Protein AF-A0A358SV96-F1 (afdb_monomer_lite)

pLDDT: mean 91.0, std 9.5, range [33.34, 98.31]

Sequence (267 aa):
MAPDHAGYQLRDGRAVFIRSASAADIPAIAAFYGQLSAESFSTRFLSARPAESVLRQLAGLERVPGTASALAFAADRPGPIIGEARYVPTGPAVAELAIAVGDQEQGRGLGRILLDDLVRRARQAGIDRLGAAVLLANSPMLRLLAPSGWVLTDPTEGSTAFFEISVTGGLPGWPDAAGARRVLVESRSWFDSAAVAALRSAGYTVRQCQGPSRTMGRPCPLVTSGTCRLAAEADLIISLLPDTDADCQAVIEAHRRLGHRLGPMPE

Secondary structure (DSSP, 8-state):
-----EEEE-TTS-EEEEEE--GGGHHHHHHHHHHS-HHHHHHHHSS----HHHHHHHHTGGGSTT-EEEEEEETTSS----EEEEEEEEETTEEEEEEEE-GGGTTTTHHHHHHHHHHHHHHHTT--EEEEEEETT-HHHHHHHGGG--EE-S--BTTEEEEEEESSSS-------TTPPEEEEE-S-SS--HHHHHHHHTT-EEEEE---BTTTTB--HHHHTS--HHHHT-SEEEE---TT-HHHHHHHHHHHHTT--BPPPP-

Foldseek 3Di:
DPWPWDWDAWQVRFIKIKTWDDQVCLVLQLVLLVQAPQVLNCQQPVDGDDPSVCSSVVSRLCPQPPKIKMFMDGPPDDDGTQKIKMWHDPDQLETEITIGGHPVCPPRCPLLVRVLVHLVSSVVSNRFKYKYWGFQVPPSVLLSCQQQFWKFQDFADPRITIIIGTSVGAYRAADPLVPAAEEEEEDLDSGDDPLSVVCVVVSHRYIYGPFHDPVSNHHHCCLVVVDHNNQVRHPAYAYPYDPVDPRSVSNVVSCVVVVNDHDHRDD

Radius of gyration: 19.68 Å; chains: 1; bounding box: 54×36×51 Å

Structure (mmCIF, N/CA/C/O backbone):
data_AF-A0A358SV96-F1
#
_entry.id   AF-A0A358SV96-F1
#
loop_
_atom_site.group_PDB
_atom_site.id
_atom_site.type_symbol
_atom_site.label_atom_id
_atom_site.label_alt_id
_atom_site.label_comp_id
_atom_site.label_asym_id
_atom_site.label_entity_id
_atom_site.label_seq_id
_atom_site.pdbx_PDB_ins_code
_atom_site.Cartn_x
_atom_site.Cartn_y
_atom_site.Cartn_z
_atom_site.occupancy
_atom_site.B_iso_or_equiv
_atom_site.auth_seq_id
_atom_site.auth_comp_id
_atom_site.auth_asym_id
_atom_site.auth_atom_id
_atom_site.pdbx_PDB_model_num
ATOM 1 N N . MET A 1 1 ? -27.992 -14.966 8.081 1.00 34.28 1 MET A N 1
ATOM 2 C CA . MET A 1 1 ? -26.569 -15.073 7.698 1.00 34.28 1 MET A CA 1
ATOM 3 C C . MET A 1 1 ? -25.762 -14.698 8.931 1.00 34.28 1 MET A C 1
ATOM 5 O O . MET A 1 1 ? -25.921 -13.577 9.397 1.00 34.28 1 MET A O 1
ATOM 9 N N . ALA A 1 2 ? -25.046 -15.640 9.552 1.00 33.34 2 ALA A N 1
ATOM 10 C CA . ALA A 1 2 ? -24.214 -15.323 10.716 1.00 33.34 2 ALA A CA 1
ATOM 11 C C . ALA A 1 2 ? -23.121 -14.325 10.294 1.00 33.34 2 ALA A C 1
ATOM 13 O O . ALA A 1 2 ? -22.665 -14.412 9.150 1.00 33.34 2 ALA A O 1
ATOM 14 N N . PRO A 1 3 ? -22.719 -13.361 11.137 1.00 46.69 3 PRO A N 1
ATOM 15 C CA . PRO A 1 3 ? -21.714 -12.400 10.719 1.00 46.69 3 PRO A CA 1
ATOM 16 C C . PRO A 1 3 ? -20.369 -13.121 10.590 1.00 46.69 3 PRO A C 1
ATOM 18 O O . PRO A 1 3 ? -20.051 -13.988 11.405 1.00 46.69 3 PRO A O 1
ATOM 21 N N . ASP A 1 4 ? -19.623 -12.771 9.545 1.00 61.41 4 ASP A N 1
ATOM 22 C CA . ASP A 1 4 ? -18.274 -13.254 9.231 1.00 61.41 4 ASP A CA 1
ATOM 23 C C . ASP A 1 4 ? -17.285 -12.779 10.311 1.00 61.41 4 ASP A C 1
ATOM 25 O O . ASP A 1 4 ? -16.554 -11.807 10.123 1.00 61.41 4 ASP A O 1
ATOM 29 N N . HIS A 1 5 ? -17.363 -13.388 11.497 1.00 69.19 5 HIS A N 1
ATOM 30 C CA . HIS A 1 5 ? -16.460 -13.152 12.614 1.00 69.19 5 HIS A CA 1
ATOM 31 C C . HIS A 1 5 ? -15.324 -14.165 12.538 1.00 69.19 5 HIS A C 1
ATOM 33 O O . HIS A 1 5 ? -15.512 -15.344 12.840 1.00 69.19 5 HIS A O 1
ATOM 39 N N . ALA A 1 6 ? -14.139 -13.701 12.164 1.00 76.94 6 ALA A N 1
ATOM 40 C CA . ALA A 1 6 ? -12.932 -14.508 12.241 1.00 76.94 6 ALA A CA 1
ATOM 41 C C . ALA A 1 6 ? -12.189 -14.179 13.543 1.00 76.94 6 ALA A C 1
ATOM 43 O O . ALA A 1 6 ? -11.925 -13.010 13.840 1.00 76.94 6 ALA A O 1
ATOM 44 N N . GLY A 1 7 ? -11.902 -15.209 14.342 1.00 87.50 7 GLY A N 1
ATOM 45 C CA . GLY A 1 7 ? -11.100 -15.100 15.558 1.00 87.50 7 GLY A CA 1
ATOM 46 C C . GLY A 1 7 ? -9.610 -15.177 15.239 1.00 87.50 7 GLY A C 1
ATOM 47 O O . GLY A 1 7 ? -9.181 -16.028 14.463 1.00 87.50 7 GLY A O 1
ATOM 48 N N . TYR A 1 8 ? -8.822 -14.306 15.860 1.00 93.69 8 TYR A N 1
ATOM 49 C CA . TYR A 1 8 ? -7.374 -14.227 15.700 1.00 93.69 8 TYR A CA 1
ATOM 50 C C . TYR A 1 8 ? -6.694 -14.059 17.058 1.00 93.69 8 TYR A C 1
ATOM 52 O O . TYR A 1 8 ? -7.328 -13.704 18.052 1.00 93.69 8 TYR A O 1
ATOM 60 N N . GLN A 1 9 ? -5.382 -14.276 17.092 1.00 94.19 9 GLN A N 1
ATOM 61 C CA . GLN A 1 9 ? -4.555 -14.014 18.265 1.00 94.19 9 GLN A CA 1
ATOM 62 C C . GLN A 1 9 ? -3.506 -12.953 17.945 1.00 94.19 9 GLN A C 1
ATOM 64 O O . GLN A 1 9 ? -2.827 -13.011 16.919 1.00 94.19 9 GLN A O 1
ATOM 69 N N . LEU A 1 10 ? -3.383 -11.976 18.840 1.00 94.88 10 LEU A N 1
ATOM 70 C CA . LEU A 1 10 ? -2.294 -11.009 18.843 1.00 94.88 10 LEU A CA 1
ATOM 71 C C . LEU A 1 10 ? -0.985 -11.676 19.287 1.00 94.88 10 LEU A C 1
ATOM 73 O O . LEU A 1 10 ? -0.972 -12.766 19.856 1.00 94.88 10 LEU A O 1
ATOM 77 N N . ARG A 1 11 ? 0.141 -10.988 19.075 1.00 93.19 11 ARG A N 1
ATOM 78 C CA . ARG A 1 11 ? 1.477 -11.479 19.465 1.00 93.19 11 ARG A CA 1
ATOM 79 C C . ARG A 1 11 ? 1.641 -11.693 20.970 1.00 93.19 11 ARG A C 1
ATOM 81 O O . ARG A 1 11 ? 2.505 -12.458 21.376 1.00 93.19 11 ARG A O 1
ATOM 88 N N . ASP A 1 12 ? 0.840 -11.007 21.778 1.00 92.50 12 ASP A N 1
ATOM 89 C CA . ASP A 1 12 ? 0.806 -11.141 23.237 1.00 92.50 12 ASP A CA 1
ATOM 90 C C . ASP A 1 12 ? -0.181 -12.224 23.720 1.00 92.50 12 ASP A C 1
ATOM 92 O O . ASP A 1 12 ? -0.413 -12.352 24.919 1.00 92.50 12 ASP A O 1
ATOM 96 N N . GLY A 1 13 ? -0.778 -12.989 22.797 1.00 92.31 13 GLY A N 1
ATOM 97 C CA . GLY A 1 13 ? -1.725 -14.064 23.086 1.00 92.31 13 GLY A CA 1
ATOM 98 C C . GLY A 1 13 ? -3.174 -13.615 23.285 1.00 92.31 13 GLY A C 1
ATOM 99 O O . GLY A 1 13 ? -4.056 -14.471 23.370 1.00 92.31 13 GLY A O 1
ATOM 100 N N . ARG A 1 14 ? -3.469 -12.306 23.325 1.00 92.56 14 ARG A N 1
ATOM 101 C CA . ARG A 1 14 ? -4.858 -11.839 23.450 1.00 92.56 14 ARG A CA 1
ATOM 102 C C . ARG A 1 14 ? -5.654 -12.164 22.193 1.00 92.56 14 ARG A C 1
ATOM 104 O O . ARG A 1 14 ? -5.204 -11.929 21.070 1.00 92.56 14 ARG A O 1
ATOM 111 N N . ALA A 1 15 ? -6.861 -12.678 22.397 1.00 93.44 15 ALA A N 1
ATOM 112 C CA . ALA A 1 15 ? -7.783 -12.974 21.317 1.00 93.44 15 ALA A CA 1
ATOM 113 C C . ALA A 1 15 ? -8.493 -11.700 20.838 1.00 93.44 15 ALA A C 1
ATOM 115 O O . ALA A 1 15 ? -8.965 -10.885 21.636 1.00 93.44 15 ALA A O 1
ATOM 116 N N . VAL A 1 16 ? -8.599 -11.560 19.522 1.00 94.88 16 VAL A N 1
ATOM 117 C CA . VAL A 1 16 ? -9.359 -10.504 18.850 1.00 94.88 16 VAL A CA 1
ATOM 118 C C . VAL A 1 16 ? -10.292 -11.134 17.830 1.00 94.88 16 VAL A C 1
ATOM 120 O O . VAL A 1 16 ? -10.021 -12.222 17.323 1.00 94.88 16 VAL A O 1
ATOM 123 N N . PHE A 1 17 ? -11.382 -10.454 17.505 1.00 94.06 17 PHE A N 1
ATOM 124 C CA . PHE A 1 17 ? -12.217 -10.834 16.373 1.00 94.06 17 PHE A CA 1
ATOM 125 C C . PHE A 1 17 ? -12.301 -9.694 15.371 1.00 94.06 17 PHE A C 1
ATOM 127 O O . PHE A 1 17 ? -12.296 -8.518 15.743 1.00 94.06 17 PHE A O 1
ATOM 134 N N . ILE A 1 18 ? -12.380 -10.058 14.094 1.00 94.75 18 ILE A N 1
ATOM 135 C CA . ILE A 1 18 ? -12.591 -9.119 12.995 1.00 94.75 18 ILE A CA 1
ATOM 136 C C . ILE A 1 18 ? -13.908 -9.454 12.317 1.00 94.75 18 ILE A C 1
ATOM 138 O O . ILE A 1 18 ? -14.206 -10.625 12.077 1.00 94.75 18 ILE A O 1
ATOM 142 N N . ARG A 1 19 ? -14.675 -8.415 11.991 1.00 94.38 19 ARG A N 1
ATOM 143 C CA . ARG A 1 19 ? -15.871 -8.512 11.150 1.00 94.38 19 ARG A CA 1
ATOM 144 C C . ARG A 1 19 ? -15.940 -7.366 10.155 1.00 94.38 19 ARG A C 1
ATOM 146 O O . ARG A 1 19 ? -15.313 -6.327 10.346 1.00 94.38 19 ARG A O 1
ATOM 153 N N . SER A 1 20 ? -16.769 -7.531 9.132 1.00 94.25 20 SER A N 1
ATOM 154 C CA . SER A 1 20 ? -17.098 -6.439 8.213 1.00 94.25 20 SER A CA 1
ATOM 155 C C . SER A 1 20 ? -17.807 -5.295 8.954 1.00 94.25 20 SER A C 1
ATOM 157 O O . SER A 1 20 ? -18.644 -5.539 9.833 1.00 94.25 20 SER A O 1
ATOM 159 N N . ALA A 1 21 ? -17.485 -4.058 8.585 1.00 93.56 21 ALA A N 1
ATOM 160 C CA . ALA A 1 21 ? -18.227 -2.875 9.001 1.00 93.56 21 ALA A CA 1
ATOM 161 C C . ALA A 1 21 ? -19.584 -2.802 8.287 1.00 93.56 21 ALA A C 1
ATOM 163 O O . ALA A 1 21 ? -19.757 -3.299 7.173 1.00 93.56 21 ALA A O 1
ATOM 164 N N . SER A 1 22 ? -20.535 -2.133 8.923 1.00 91.06 22 SER A N 1
ATOM 165 C CA . SER A 1 22 ? -21.838 -1.780 8.368 1.00 91.06 22 SER A CA 1
ATOM 166 C C . SER A 1 22 ? -22.110 -0.288 8.566 1.00 91.06 22 SER A C 1
ATOM 168 O O . SER A 1 22 ? -21.460 0.364 9.381 1.00 91.06 22 SER A O 1
ATOM 170 N N . ALA A 1 23 ? -23.126 0.255 7.892 1.00 90.56 23 ALA A N 1
ATOM 171 C CA . ALA A 1 23 ? -23.527 1.653 8.088 1.00 90.56 23 ALA A CA 1
ATOM 172 C C . ALA A 1 23 ? -23.935 1.971 9.546 1.00 90.56 23 ALA A C 1
ATOM 174 O O . ALA A 1 23 ? -23.827 3.114 9.985 1.00 90.56 23 ALA A O 1
ATOM 175 N N . ALA A 1 24 ? -24.369 0.966 10.318 1.00 91.94 24 ALA A N 1
ATOM 176 C CA . ALA A 1 24 ? -24.680 1.128 11.738 1.00 91.94 24 ALA A CA 1
ATOM 177 C C . ALA A 1 24 ? -23.427 1.381 12.600 1.00 91.94 24 ALA A C 1
ATOM 179 O O . ALA A 1 24 ? -23.544 1.902 13.708 1.00 91.94 24 ALA A O 1
ATOM 180 N N . ASP A 1 25 ? -22.234 1.056 12.092 1.00 93.44 25 ASP A N 1
ATOM 181 C CA . ASP A 1 25 ? -20.967 1.227 12.803 1.00 93.44 25 ASP A CA 1
ATOM 182 C C . ASP A 1 25 ? -20.373 2.637 12.655 1.00 93.44 25 ASP A C 1
ATOM 184 O O . ASP A 1 25 ? -19.437 2.967 13.380 1.00 93.44 25 ASP A O 1
ATOM 188 N N . ILE A 1 26 ? -20.915 3.500 11.780 1.00 92.94 26 ILE A N 1
ATOM 189 C CA . ILE A 1 26 ? -20.395 4.863 11.539 1.00 92.94 26 ILE A CA 1
ATOM 190 C C . ILE A 1 26 ? -20.171 5.649 12.843 1.00 92.94 26 ILE A C 1
ATOM 192 O O . ILE A 1 26 ? -19.092 6.228 13.002 1.00 92.94 26 ILE A O 1
ATOM 196 N N . PRO A 1 27 ? -21.116 5.682 13.810 1.00 93.38 27 PRO A N 1
ATOM 197 C CA . PRO A 1 27 ? -20.885 6.382 15.070 1.00 93.38 27 PRO A CA 1
ATOM 198 C C . PRO A 1 27 ? -19.728 5.786 15.883 1.00 93.38 27 PRO A C 1
ATOM 200 O O . PRO A 1 27 ? -18.963 6.536 16.483 1.00 93.38 27 PRO A O 1
ATOM 203 N N . ALA A 1 28 ? -19.578 4.458 15.883 1.00 94.56 28 ALA A N 1
ATOM 204 C CA . ALA A 1 28 ? -18.512 3.772 16.608 1.00 94.56 28 ALA A CA 1
ATOM 205 C C . ALA A 1 28 ? -17.140 3.992 15.950 1.00 94.56 28 ALA A C 1
ATOM 207 O O . ALA A 1 28 ? -16.156 4.214 16.651 1.00 94.56 28 ALA A O 1
ATOM 208 N N . ILE A 1 29 ? -17.077 3.992 14.615 1.00 95.50 29 ILE A N 1
ATOM 209 C CA . ILE A 1 29 ? -15.857 4.281 13.847 1.00 95.50 29 ILE A CA 1
ATOM 210 C C . ILE A 1 29 ? -15.423 5.734 14.071 1.00 95.50 29 ILE A C 1
ATOM 212 O O . ILE A 1 29 ? -14.250 5.990 14.330 1.00 95.50 29 ILE A O 1
ATOM 216 N N . ALA A 1 30 ? -16.362 6.686 14.033 1.00 94.38 30 ALA A N 1
ATOM 217 C CA . ALA A 1 30 ? -16.065 8.089 14.320 1.00 94.38 30 ALA A CA 1
ATOM 218 C C . ALA A 1 30 ? -15.518 8.268 15.747 1.00 94.38 30 ALA A C 1
ATOM 220 O O . ALA A 1 30 ? -14.497 8.927 15.930 1.00 94.38 30 ALA A O 1
ATOM 221 N N . ALA A 1 31 ? -16.136 7.611 16.736 1.00 94.88 31 ALA A N 1
ATOM 22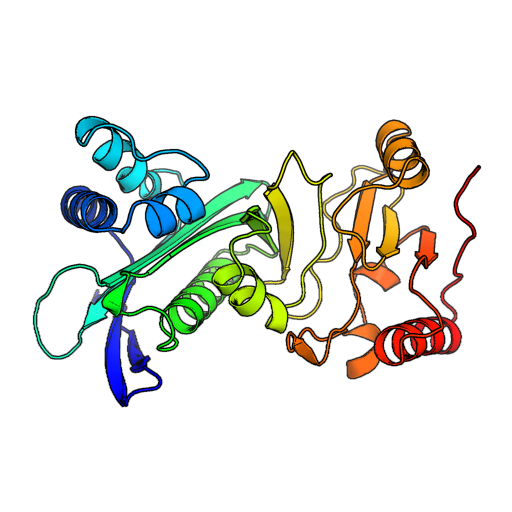2 C CA . ALA A 1 31 ? -15.651 7.624 18.115 1.00 94.88 31 ALA A CA 1
ATOM 223 C C . ALA A 1 31 ? -14.242 7.019 18.243 1.00 94.88 31 ALA A C 1
ATOM 225 O O . ALA A 1 31 ? -13.408 7.562 18.964 1.00 94.88 31 ALA A O 1
ATOM 226 N N . PHE A 1 32 ? -13.951 5.933 17.519 1.00 96.12 32 PHE A N 1
ATOM 227 C CA . PHE A 1 32 ? -12.610 5.347 17.453 1.00 96.12 32 PHE A CA 1
ATOM 228 C C . PHE A 1 32 ? -11.586 6.324 16.859 1.00 96.12 32 PHE A C 1
ATOM 230 O O . PHE A 1 32 ? -10.526 6.529 17.447 1.00 96.12 32 PHE A O 1
ATOM 237 N N . TYR A 1 33 ? -11.911 6.998 15.753 1.00 95.75 33 TYR A N 1
ATOM 238 C CA . TYR A 1 33 ? -11.033 8.019 15.171 1.00 95.75 33 TYR A CA 1
ATOM 239 C C . TYR A 1 33 ? -10.776 9.191 16.128 1.00 95.75 33 TYR A C 1
ATOM 241 O O . TYR A 1 33 ? -9.652 9.693 16.182 1.00 95.75 33 TYR A O 1
ATOM 249 N N . GLY A 1 34 ? -11.779 9.594 16.914 1.00 94.56 34 GLY A N 1
ATOM 250 C CA . GLY A 1 34 ? -11.639 10.635 17.936 1.00 94.56 34 GLY A CA 1
ATOM 251 C C . GLY A 1 34 ? -10.693 10.253 19.082 1.00 94.56 34 GLY A C 1
ATOM 252 O O . GLY A 1 34 ? -10.074 11.132 19.685 1.00 94.56 34 GLY A O 1
ATOM 253 N N . GLN A 1 35 ? -10.532 8.952 19.347 1.00 94.62 35 GLN A N 1
ATOM 254 C CA . GLN A 1 35 ? -9.677 8.410 20.411 1.00 94.62 35 GLN A CA 1
ATOM 255 C C . GLN A 1 35 ? -8.220 8.179 19.999 1.00 94.62 35 GLN A C 1
ATOM 257 O O . GLN A 1 35 ? -7.383 7.983 20.880 1.00 94.62 35 GLN A O 1
ATOM 262 N N . LEU A 1 36 ? -7.902 8.206 18.700 1.00 96.31 36 LEU A N 1
ATOM 263 C CA . LEU A 1 36 ? -6.516 8.094 18.235 1.00 96.31 36 LEU A CA 1
ATOM 264 C C . LEU A 1 36 ? -5.649 9.187 18.881 1.00 96.31 36 LEU A C 1
ATOM 266 O O . LEU A 1 36 ? -6.151 10.241 19.277 1.00 96.31 36 LEU A O 1
ATOM 270 N N . SER A 1 37 ? -4.333 9.004 18.947 1.00 95.81 37 SER A N 1
ATOM 271 C CA . SER A 1 37 ? -3.414 10.126 19.188 1.00 95.81 37 SER A CA 1
ATOM 272 C C . SER A 1 37 ? -3.349 11.073 17.979 1.00 95.81 37 SER A C 1
ATOM 274 O O . SER A 1 37 ? -3.814 10.751 16.880 1.00 95.81 37 SER A O 1
ATOM 276 N N . ALA A 1 38 ? -2.811 12.284 18.163 1.00 94.44 38 ALA A N 1
ATOM 277 C CA . ALA A 1 38 ? -2.634 13.233 17.058 1.00 94.44 38 ALA A CA 1
ATOM 278 C C . ALA A 1 38 ? -1.722 12.659 15.959 1.00 94.44 38 ALA A C 1
ATOM 280 O O . ALA A 1 38 ? -1.988 12.849 14.774 1.00 94.44 38 ALA A O 1
ATOM 281 N N . GLU A 1 39 ? -0.699 11.902 16.357 1.00 94.69 39 GLU A N 1
ATOM 282 C CA . GLU A 1 39 ? 0.225 11.216 15.455 1.00 94.69 39 GLU A CA 1
ATOM 283 C C . GLU A 1 39 ? -0.466 10.079 14.686 1.00 94.69 39 GLU A C 1
ATOM 285 O O . GLU A 1 39 ? -0.419 10.052 13.455 1.00 94.69 39 GLU A O 1
ATOM 290 N N . SER A 1 40 ? -1.182 9.189 15.382 1.00 96.12 40 SER A N 1
ATOM 291 C CA . SER A 1 40 ? -1.943 8.098 14.753 1.00 96.12 40 SER A CA 1
ATOM 292 C C . SER A 1 40 ? -3.026 8.620 13.804 1.00 96.12 40 SER A C 1
ATOM 294 O O . SER A 1 40 ? -3.257 8.050 12.741 1.00 96.12 40 SER A O 1
ATOM 296 N N . PHE A 1 41 ? -3.668 9.741 14.145 1.00 95.94 41 PHE A N 1
ATOM 297 C CA . PHE A 1 41 ? -4.624 10.392 13.252 1.00 95.94 41 PHE A CA 1
ATOM 298 C C . PHE A 1 41 ? -3.927 10.967 12.012 1.00 95.94 41 PHE A C 1
ATOM 300 O O . PHE A 1 41 ? -4.323 10.675 10.885 1.00 95.94 41 PHE A O 1
ATOM 307 N N . SER A 1 42 ? -2.863 11.749 12.209 1.00 94.38 42 SER A N 1
ATOM 308 C CA . SER A 1 42 ? -2.130 12.394 11.115 1.00 94.38 42 SER A CA 1
ATOM 309 C C . SER A 1 42 ? -1.563 11.383 10.124 1.00 94.38 42 SER A C 1
ATOM 311 O O . SER A 1 42 ? -1.710 11.535 8.916 1.00 94.38 42 SER A O 1
ATOM 313 N N . THR A 1 43 ? -1.003 10.285 10.620 1.00 94.81 43 THR A N 1
ATOM 314 C CA . THR A 1 43 ? -0.463 9.218 9.771 1.00 94.81 43 THR A CA 1
ATOM 315 C C . THR A 1 43 ? -1.535 8.429 9.014 1.00 94.81 43 THR A C 1
ATOM 317 O O . THR A 1 43 ? -1.243 7.914 7.937 1.00 94.81 43 THR A O 1
ATOM 320 N N . ARG A 1 44 ? -2.767 8.350 9.538 1.00 94.88 44 ARG A N 1
ATOM 321 C CA . ARG A 1 44 ? -3.914 7.678 8.902 1.00 94.88 44 ARG A CA 1
ATOM 322 C C . ARG A 1 44 ? -4.632 8.536 7.859 1.00 94.88 44 ARG A C 1
ATOM 324 O O . ARG A 1 44 ? -5.196 7.984 6.914 1.00 94.88 44 ARG A O 1
ATOM 331 N N . PHE A 1 45 ? -4.698 9.846 8.079 1.00 93.69 45 PHE A N 1
ATOM 332 C CA . PHE A 1 45 ? -5.507 10.769 7.274 1.00 93.69 45 PHE A CA 1
ATOM 333 C C . PHE A 1 45 ? -4.674 11.792 6.496 1.00 93.69 45 PHE A C 1
ATOM 335 O O . PHE A 1 45 ? -5.241 12.592 5.761 1.00 93.69 45 PHE A O 1
ATOM 342 N N . LEU A 1 46 ? -3.345 11.769 6.654 1.00 92.00 46 LEU A N 1
ATOM 343 C CA . LEU A 1 46 ? -2.401 12.723 6.058 1.00 92.00 46 LEU A CA 1
ATOM 344 C C . LEU A 1 46 ? -2.765 14.186 6.370 1.00 92.00 46 LEU A C 1
ATOM 346 O O . LEU A 1 46 ? -2.471 15.100 5.604 1.00 92.00 46 LEU A O 1
ATOM 350 N N . SER A 1 47 ? -3.430 14.410 7.505 1.00 88.75 47 SER A N 1
ATOM 351 C CA . SER A 1 47 ? -3.970 15.706 7.898 1.00 88.75 47 SER A CA 1
ATOM 352 C C . SER A 1 47 ? -3.941 15.886 9.409 1.00 88.75 47 SER A C 1
ATOM 354 O O . SER A 1 47 ? -4.017 14.929 10.180 1.00 88.75 47 SER A O 1
ATOM 356 N N . ALA A 1 48 ? -3.938 17.141 9.857 1.00 85.75 48 ALA A N 1
ATOM 357 C CA . ALA A 1 48 ? -4.265 17.434 11.246 1.00 85.75 48 ALA A CA 1
ATOM 358 C C . ALA A 1 48 ? -5.673 16.914 11.587 1.00 85.75 48 ALA A C 1
ATOM 360 O O . ALA A 1 48 ? -6.537 16.782 10.710 1.00 85.75 48 ALA A O 1
ATOM 361 N N . ARG A 1 49 ? -5.906 16.626 12.872 1.00 86.62 49 ARG A N 1
ATOM 362 C CA . ARG A 1 49 ? -7.224 16.196 13.340 1.00 86.62 49 ARG A CA 1
ATOM 363 C C . ARG A 1 49 ? -8.252 17.304 13.089 1.00 86.62 49 ARG A C 1
ATOM 365 O O . ARG A 1 49 ? -8.053 18.413 13.589 1.00 86.62 49 ARG A O 1
ATOM 372 N N . PRO A 1 50 ? -9.341 17.022 12.357 1.00 85.81 50 PRO A N 1
ATOM 373 C CA . PRO A 1 50 ? -10.396 17.995 12.148 1.00 85.81 50 PRO A CA 1
ATOM 374 C C . PRO A 1 50 ? -11.299 18.083 13.386 1.00 85.81 50 PRO A C 1
ATOM 376 O O . PRO A 1 50 ? -11.163 17.321 14.343 1.00 85.81 50 PRO A O 1
ATOM 379 N N . ALA A 1 51 ? -12.267 18.998 13.358 1.00 82.69 51 ALA A N 1
ATOM 380 C CA . ALA A 1 51 ? -13.330 19.018 14.356 1.00 82.69 51 ALA A CA 1
ATOM 381 C C . ALA A 1 51 ? -14.135 17.702 14.350 1.00 82.69 51 ALA A C 1
ATOM 383 O O . ALA A 1 51 ? -14.283 17.054 13.311 1.00 82.69 51 ALA A O 1
ATOM 384 N N . GLU A 1 52 ? -14.725 17.353 15.496 1.00 78.88 52 GLU A N 1
ATOM 385 C CA . GLU A 1 52 ? -15.505 16.120 15.699 1.00 78.88 52 GLU A CA 1
ATOM 386 C C . GLU A 1 52 ? -16.617 15.924 14.650 1.00 78.88 52 GLU A C 1
ATOM 388 O O . GLU A 1 52 ? -16.901 14.808 14.215 1.00 78.88 52 GLU A O 1
ATOM 393 N N . SER A 1 53 ? -17.219 17.021 14.175 1.00 77.88 53 SER A N 1
ATOM 394 C CA . SER A 1 53 ? -18.258 17.005 13.138 1.00 77.88 53 SER A CA 1
ATOM 395 C C . SER A 1 53 ? -17.799 16.366 11.820 1.00 77.88 53 SER A C 1
ATOM 397 O O . SER A 1 53 ? -18.615 15.769 11.120 1.00 77.88 53 SER A O 1
ATOM 399 N N . VAL A 1 54 ? -16.503 16.431 11.503 1.00 85.88 54 VAL A N 1
ATOM 400 C CA . VAL A 1 54 ? -15.911 15.893 10.268 1.00 85.88 54 VAL A CA 1
ATOM 401 C C . VAL A 1 54 ? -15.574 14.402 10.403 1.00 85.88 54 VAL A C 1
ATOM 403 O O . VAL A 1 54 ? -15.539 13.680 9.406 1.00 85.88 54 VAL A O 1
ATOM 406 N N . LEU A 1 55 ? -15.407 13.884 11.627 1.00 88.19 55 LEU A N 1
ATOM 407 C CA . LEU A 1 55 ? -15.059 12.474 11.848 1.00 88.19 55 LEU A CA 1
ATOM 408 C C . LEU A 1 55 ? -16.141 11.515 11.354 1.00 88.19 55 LEU A C 1
ATOM 410 O O . LEU A 1 55 ? -15.820 10.462 10.808 1.00 88.19 55 LEU A O 1
ATOM 414 N N . ARG A 1 56 ? -17.422 11.888 11.465 1.00 86.75 56 ARG A N 1
ATOM 415 C CA . ARG A 1 56 ? -18.524 11.076 10.915 1.00 86.75 56 ARG A CA 1
ATOM 416 C C . ARG A 1 56 ? -18.485 10.986 9.393 1.00 86.75 56 ARG A C 1
ATOM 418 O O . ARG A 1 56 ? -18.876 9.962 8.842 1.00 86.75 56 ARG A O 1
ATOM 425 N N . GLN A 1 57 ? -18.020 12.035 8.715 1.00 86.56 57 GLN A N 1
ATOM 426 C CA . GLN A 1 57 ? -17.867 12.014 7.262 1.00 86.56 57 GLN A CA 1
ATOM 427 C C . GLN A 1 57 ? -16.753 11.044 6.857 1.00 86.56 57 GLN A C 1
ATOM 429 O O . GLN A 1 57 ? -16.974 10.205 5.987 1.00 86.56 57 GLN A O 1
ATOM 434 N N . LEU A 1 58 ? -15.605 11.100 7.541 1.00 86.25 58 LEU A N 1
ATOM 435 C CA . LEU A 1 58 ? -14.490 10.165 7.337 1.00 86.25 58 LEU A CA 1
ATOM 436 C C . LEU A 1 58 ? -14.882 8.716 7.656 1.00 86.25 58 LEU A C 1
ATOM 438 O O . LEU A 1 58 ? -14.466 7.784 6.970 1.00 86.25 58 LEU A O 1
ATOM 442 N N . ALA A 1 59 ? -15.697 8.526 8.693 1.00 88.94 59 ALA A N 1
ATOM 443 C CA . ALA A 1 59 ? -16.187 7.222 9.111 1.00 88.94 59 ALA A CA 1
ATOM 444 C C . ALA A 1 59 ? -17.181 6.598 8.130 1.00 88.94 59 ALA A C 1
ATOM 446 O O . ALA A 1 59 ? -17.316 5.388 8.172 1.00 88.94 59 ALA A O 1
ATOM 447 N N . GLY A 1 60 ? -17.851 7.393 7.285 1.00 84.25 60 GLY A N 1
ATOM 448 C CA . GLY A 1 60 ? -18.952 6.958 6.419 1.00 84.25 60 GLY A CA 1
ATOM 449 C C . GLY A 1 60 ? -18.572 6.615 4.975 1.00 84.25 60 GLY A C 1
ATOM 450 O O . GLY A 1 60 ? -19.436 6.718 4.093 1.00 84.25 60 GLY A O 1
ATOM 451 N N . LEU A 1 61 ? -17.299 6.293 4.710 1.00 77.94 61 LEU A N 1
ATOM 452 C CA . LEU A 1 61 ? -16.779 5.975 3.369 1.00 77.94 61 LEU A CA 1
ATOM 453 C C . LEU A 1 61 ? -17.170 4.573 2.867 1.00 77.94 61 LEU A C 1
ATOM 455 O O . LEU A 1 61 ? -17.106 4.318 1.672 1.00 77.94 61 LEU A O 1
ATOM 459 N N . GLU A 1 62 ? -17.639 3.670 3.730 1.00 74.44 62 GLU A N 1
ATOM 460 C CA . GLU A 1 62 ? -18.149 2.332 3.364 1.00 74.44 62 GLU A CA 1
ATOM 461 C C . GLU A 1 62 ? -19.400 2.378 2.483 1.00 74.44 62 GLU A C 1
ATOM 463 O O . GLU A 1 62 ? -19.809 1.363 1.926 1.00 74.44 62 GLU A O 1
ATOM 468 N N . ARG A 1 63 ? -19.991 3.564 2.319 1.00 77.69 63 ARG A N 1
ATOM 469 C CA . ARG A 1 63 ? -21.092 3.814 1.386 1.00 77.69 63 ARG A CA 1
ATOM 470 C C . ARG A 1 63 ? -20.636 3.918 -0.072 1.00 77.69 63 ARG A C 1
ATOM 472 O O . ARG A 1 63 ? -21.486 3.888 -0.958 1.00 77.69 63 ARG A O 1
ATOM 479 N N . VAL A 1 64 ? -19.334 4.050 -0.339 1.00 84.25 64 VAL A N 1
ATOM 480 C CA . VAL A 1 64 ? -18.796 4.047 -1.707 1.00 84.25 64 VAL A CA 1
ATOM 481 C C . VAL A 1 64 ? -18.865 2.617 -2.268 1.00 84.25 64 VAL A C 1
ATOM 483 O O . VAL A 1 64 ? -18.295 1.711 -1.653 1.00 84.25 64 VAL A O 1
ATOM 486 N N . PRO A 1 65 ? -19.532 2.378 -3.416 1.00 88.69 65 PRO A N 1
ATOM 487 C CA . PRO A 1 65 ? -19.673 1.040 -3.987 1.00 88.69 65 PRO A CA 1
ATOM 488 C C . PRO A 1 65 ? -18.334 0.315 -4.164 1.00 88.69 65 PRO A C 1
ATOM 490 O O . PRO A 1 65 ? -17.353 0.898 -4.617 1.00 88.69 65 PRO A O 1
ATOM 493 N N . GLY A 1 66 ? -18.302 -0.968 -3.798 1.00 90.12 66 GLY A N 1
ATOM 494 C CA . GLY A 1 66 ? -17.102 -1.806 -3.868 1.00 90.12 66 GLY A CA 1
ATOM 495 C C . GLY A 1 66 ? -16.110 -1.615 -2.714 1.00 90.12 66 GLY A C 1
ATOM 496 O O . GLY A 1 66 ? -15.133 -2.352 -2.653 1.00 90.12 66 GLY A O 1
ATOM 497 N N . THR A 1 67 ? -16.359 -0.691 -1.781 1.00 93.38 67 THR A N 1
ATOM 498 C CA . THR A 1 67 ? -15.562 -0.538 -0.552 1.00 93.38 67 THR A CA 1
ATOM 499 C C . THR A 1 67 ? -15.762 -1.727 0.380 1.00 93.38 67 THR A C 1
ATOM 501 O O . THR A 1 67 ? -16.888 -2.176 0.594 1.00 93.38 67 THR A O 1
ATOM 504 N N . ALA A 1 68 ? -14.679 -2.192 1.001 1.00 94.06 68 ALA A N 1
ATOM 505 C CA . ALA A 1 68 ? -14.751 -3.098 2.141 1.00 94.06 68 ALA A CA 1
ATOM 506 C C . ALA A 1 68 ? -14.059 -2.461 3.343 1.00 94.06 68 ALA A C 1
ATOM 508 O O . ALA A 1 68 ? -12.962 -1.924 3.215 1.00 94.06 68 ALA A O 1
ATOM 509 N N . SER A 1 69 ? -14.692 -2.548 4.511 1.00 95.38 69 SER A N 1
ATOM 510 C CA . SER A 1 69 ? -14.118 -2.123 5.787 1.00 95.38 69 SER A CA 1
ATOM 511 C C . SER A 1 69 ? -14.237 -3.257 6.802 1.00 95.38 69 SER A C 1
ATOM 513 O O . SER A 1 69 ? -15.249 -3.962 6.851 1.00 95.38 69 SER A O 1
ATOM 515 N N . ALA A 1 70 ? -13.176 -3.452 7.572 1.00 96.00 70 ALA A N 1
ATOM 516 C CA . ALA A 1 70 ? -13.003 -4.466 8.591 1.00 96.00 70 ALA A CA 1
ATOM 517 C C . ALA A 1 70 ? -12.770 -3.783 9.943 1.00 96.00 70 ALA A C 1
ATOM 519 O O . ALA A 1 70 ? -11.942 -2.879 10.067 1.00 96.00 70 ALA A O 1
ATOM 520 N N . LEU A 1 71 ? -13.510 -4.230 10.955 1.00 96.94 71 LEU A N 1
ATOM 521 C CA . LEU A 1 71 ? -13.462 -3.720 12.320 1.00 96.94 71 LEU A CA 1
ATOM 522 C C . LEU A 1 71 ? -12.916 -4.800 13.243 1.00 96.94 71 LEU A C 1
ATOM 524 O O . LEU A 1 71 ? -13.419 -5.926 13.238 1.00 96.94 71 LEU A O 1
ATOM 528 N N . ALA A 1 72 ? -11.919 -4.438 14.043 1.00 96.94 72 ALA A N 1
ATOM 529 C CA . ALA A 1 72 ? -11.319 -5.298 15.047 1.00 96.94 72 ALA A CA 1
ATOM 530 C C . ALA A 1 72 ? -11.805 -4.946 16.455 1.00 96.94 72 ALA A C 1
ATOM 532 O O . ALA A 1 72 ? -11.931 -3.772 16.813 1.00 96.94 72 ALA A O 1
ATOM 533 N N . PHE A 1 73 ? -12.001 -5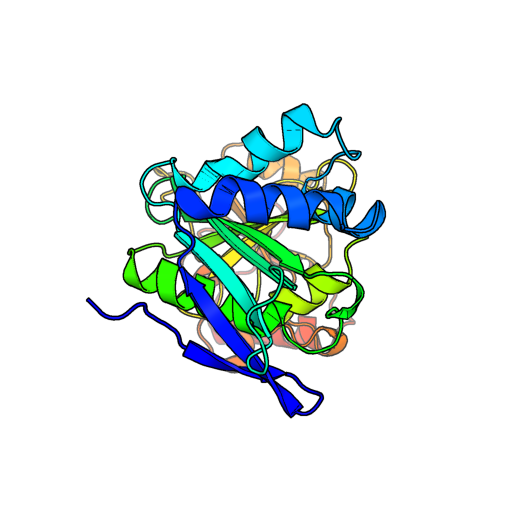.983 17.264 1.00 95.88 73 PHE A N 1
ATOM 534 C CA . PHE A 1 73 ? -12.486 -5.910 18.640 1.00 95.88 73 PHE A CA 1
ATOM 535 C C . PHE A 1 73 ? -11.740 -6.922 19.518 1.00 95.88 73 PHE A C 1
ATOM 537 O O . PHE A 1 73 ? -11.290 -7.962 19.030 1.00 95.88 73 PHE A O 1
ATOM 544 N N . ALA A 1 74 ? -11.643 -6.653 20.819 1.00 93.00 74 ALA A N 1
ATOM 545 C CA . ALA A 1 74 ? -11.181 -7.648 21.786 1.00 93.00 74 ALA A CA 1
ATOM 546 C C . ALA A 1 74 ? -12.233 -8.765 21.949 1.00 93.00 74 ALA A C 1
ATOM 548 O O . ALA A 1 74 ? -13.431 -8.491 21.955 1.00 93.00 74 ALA A O 1
ATOM 549 N N . ALA A 1 75 ? -11.805 -10.027 22.051 1.00 84.06 75 ALA A N 1
ATOM 550 C CA . ALA A 1 75 ? -12.725 -11.172 22.070 1.00 84.06 75 ALA A CA 1
ATOM 551 C C . ALA A 1 75 ? -13.397 -11.436 23.428 1.00 84.06 75 ALA A C 1
ATOM 553 O O . ALA A 1 75 ? -14.396 -12.146 23.492 1.00 84.06 75 ALA A O 1
ATOM 554 N N . ASP A 1 76 ? -12.858 -10.884 24.512 1.00 74.69 76 ASP A N 1
ATOM 555 C CA . ASP A 1 76 ? -13.273 -11.147 25.891 1.00 74.69 76 ASP A CA 1
ATOM 556 C C . ASP A 1 76 ? -14.481 -10.311 26.347 1.00 74.69 76 ASP A C 1
ATOM 558 O O . ASP A 1 76 ? -15.045 -10.566 27.411 1.00 74.69 76 ASP A O 1
ATOM 562 N N . ARG A 1 77 ? -14.886 -9.296 25.573 1.00 64.81 77 ARG A N 1
ATOM 563 C CA . ARG A 1 77 ? -15.963 -8.370 25.954 1.00 64.81 77 ARG A CA 1
ATOM 564 C C . ARG A 1 77 ? -16.515 -7.619 24.742 1.00 64.81 77 ARG A C 1
ATOM 566 O O . ARG A 1 77 ? -15.736 -7.212 23.881 1.00 64.81 77 ARG A O 1
ATOM 573 N N . PRO A 1 78 ? -17.833 -7.347 24.690 1.00 68.50 78 PRO A N 1
ATOM 574 C CA . PRO A 1 78 ? -18.339 -6.306 23.808 1.00 68.50 78 PRO A CA 1
ATOM 575 C C . PRO A 1 78 ? -17.638 -4.997 24.187 1.00 68.50 78 PRO A C 1
ATOM 577 O O . PRO A 1 78 ? -17.690 -4.556 25.335 1.00 68.50 78 PRO A O 1
ATOM 580 N N . GLY A 1 79 ? -16.909 -4.425 23.236 1.00 81.50 79 GLY A N 1
ATOM 581 C CA . GLY A 1 79 ? -15.982 -3.333 23.496 1.00 81.50 79 GLY A CA 1
ATOM 582 C C . GLY A 1 79 ? -15.885 -2.365 22.324 1.00 81.50 79 GLY A C 1
ATOM 583 O O . GLY A 1 79 ? -16.465 -2.614 21.263 1.00 81.50 79 GLY A O 1
ATOM 584 N N . PRO A 1 80 ? -15.176 -1.241 22.516 1.00 92.19 80 PRO A N 1
ATOM 585 C CA . PRO A 1 80 ? -14.931 -0.296 21.439 1.00 92.19 80 PRO A CA 1
ATOM 586 C C . PRO A 1 80 ? -14.129 -0.959 20.313 1.00 92.19 80 PRO A C 1
ATOM 588 O O . PRO A 1 80 ? -13.433 -1.956 20.517 1.00 92.19 80 PRO A O 1
ATOM 591 N N . ILE A 1 81 ? -14.216 -0.371 19.122 1.00 97.00 81 ILE A N 1
ATOM 592 C CA . ILE A 1 81 ? -13.333 -0.720 18.009 1.00 97.00 81 ILE A CA 1
ATOM 593 C C . ILE A 1 81 ? -11.894 -0.447 18.451 1.00 97.00 81 ILE A C 1
ATOM 595 O O . ILE A 1 81 ? -11.592 0.632 18.957 1.00 97.00 81 ILE A O 1
ATOM 599 N N . ILE A 1 82 ? -11.015 -1.425 18.253 1.00 96.88 82 ILE A N 1
ATOM 600 C CA . ILE A 1 82 ? -9.584 -1.311 18.571 1.00 96.88 82 ILE A CA 1
ATOM 601 C C . ILE A 1 82 ? -8.703 -1.186 17.323 1.00 96.88 82 ILE A C 1
ATOM 603 O O . ILE A 1 82 ? -7.516 -0.869 17.409 1.00 96.88 82 ILE A O 1
ATOM 607 N N . GLY A 1 83 ? -9.282 -1.423 16.151 1.00 97.81 83 GLY A N 1
ATOM 608 C CA . GLY A 1 83 ? -8.627 -1.248 14.868 1.00 97.81 83 GLY A CA 1
ATOM 609 C C . GLY A 1 83 ? -9.640 -1.237 13.735 1.00 97.81 83 GLY A C 1
ATOM 610 O O . GLY A 1 83 ? -10.686 -1.881 13.806 1.00 97.81 83 GLY A O 1
ATOM 611 N N . GLU A 1 84 ? -9.313 -0.501 12.689 1.00 97.94 84 GLU A N 1
ATOM 612 C CA . GLU A 1 84 ? -10.117 -0.344 11.489 1.00 97.94 84 GLU A CA 1
ATOM 613 C C . GLU A 1 84 ? -9.199 -0.460 10.281 1.00 97.94 84 GLU A C 1
ATOM 615 O O . GLU A 1 84 ? -8.081 0.059 10.279 1.00 97.94 84 GLU A O 1
ATOM 620 N N . ALA A 1 85 ? -9.661 -1.155 9.255 1.00 97.69 85 ALA A N 1
ATOM 621 C CA . ALA A 1 85 ? -8.972 -1.207 7.985 1.00 97.69 85 ALA A CA 1
ATOM 622 C C . ALA A 1 85 ? -9.996 -1.192 6.863 1.00 97.69 85 ALA A C 1
ATOM 624 O O . ALA A 1 85 ? -11.013 -1.876 6.947 1.00 97.69 85 ALA A O 1
ATOM 625 N N . ARG A 1 86 ? -9.734 -0.443 5.797 1.00 96.88 86 ARG A N 1
ATOM 626 C CA . ARG A 1 86 ? -10.582 -0.454 4.605 1.00 96.88 86 ARG A CA 1
ATOM 627 C C . ARG A 1 86 ? -9.779 -0.362 3.329 1.00 96.88 86 ARG A C 1
ATOM 629 O O . ARG A 1 86 ? -8.648 0.116 3.348 1.00 96.88 86 ARG A O 1
ATOM 636 N N . TYR A 1 87 ? -10.400 -0.767 2.229 1.00 97.50 87 TYR A N 1
ATOM 637 C CA . TYR A 1 87 ? -9.989 -0.318 0.909 1.00 97.50 87 TYR A CA 1
ATOM 638 C C . TYR A 1 87 ? -11.151 0.356 0.180 1.00 97.50 87 TYR A C 1
ATOM 640 O O . TYR A 1 87 ? -12.298 -0.063 0.342 1.00 97.50 87 TYR A O 1
ATOM 648 N N . VAL A 1 88 ? -10.854 1.359 -0.645 1.00 95.94 88 VAL A N 1
ATOM 649 C CA . VAL A 1 88 ? -11.824 2.062 -1.499 1.00 95.94 88 VAL A CA 1
ATOM 650 C C . VAL A 1 88 ? -11.393 1.910 -2.961 1.00 95.94 88 VAL A C 1
ATOM 652 O O . VAL A 1 88 ? -10.252 2.251 -3.270 1.00 95.94 88 VAL A O 1
ATOM 655 N N . PRO A 1 89 ? -12.239 1.392 -3.871 1.00 95.06 89 PRO A N 1
ATOM 656 C CA . PRO A 1 89 ? -11.886 1.277 -5.285 1.00 95.06 89 PRO A CA 1
ATOM 657 C C . PRO A 1 89 ? -11.513 2.628 -5.903 1.00 95.06 89 PRO A C 1
ATOM 659 O O . PRO A 1 89 ? -12.242 3.605 -5.749 1.00 95.06 89 PRO A O 1
ATOM 662 N N . THR A 1 90 ? -10.400 2.665 -6.635 1.00 93.19 90 THR A N 1
ATOM 663 C CA . THR A 1 90 ? -9.909 3.860 -7.349 1.00 93.19 90 THR A CA 1
ATOM 664 C C . THR A 1 90 ? -9.864 3.663 -8.863 1.00 93.19 90 THR A C 1
ATOM 666 O O . THR A 1 90 ? -9.707 4.623 -9.613 1.00 93.19 90 THR A O 1
ATOM 669 N N . GLY A 1 91 ? -10.049 2.428 -9.333 1.00 88.88 91 GLY A N 1
ATOM 670 C CA . GLY A 1 91 ? -10.104 2.090 -10.748 1.00 88.88 91 GLY A CA 1
ATOM 671 C C . GLY A 1 91 ? -10.310 0.591 -10.978 1.00 88.88 91 GLY A C 1
ATOM 672 O O . GLY A 1 91 ? -10.539 -0.163 -10.027 1.00 88.88 91 GLY A O 1
ATOM 673 N N . PRO A 1 92 ? -10.226 0.128 -12.236 1.00 87.38 92 PRO A N 1
ATOM 674 C CA . PRO A 1 92 ? -10.349 -1.288 -12.566 1.00 87.38 92 PRO A CA 1
ATOM 675 C C . PRO A 1 92 ? -9.293 -2.130 -11.838 1.00 87.38 92 PRO A C 1
ATOM 677 O O . PRO A 1 92 ? -8.093 -1.930 -12.021 1.00 87.38 92 PRO A O 1
ATOM 680 N N . ALA A 1 93 ? -9.751 -3.068 -11.006 1.00 90.94 93 ALA A N 1
ATOM 681 C CA . ALA A 1 93 ? -8.915 -3.964 -10.202 1.00 90.94 93 ALA A CA 1
ATOM 682 C C . ALA A 1 93 ? -7.889 -3.265 -9.273 1.00 90.94 93 ALA A C 1
ATOM 684 O O . ALA A 1 93 ? -6.917 -3.897 -8.846 1.00 90.94 93 ALA A O 1
ATOM 685 N N . VAL A 1 94 ? -8.100 -1.986 -8.929 1.00 93.94 94 VAL A N 1
ATOM 686 C CA . VAL A 1 94 ? -7.263 -1.225 -7.982 1.00 93.94 94 VAL A CA 1
ATOM 687 C C . VAL A 1 94 ? -8.126 -0.584 -6.904 1.00 93.94 94 VAL A C 1
ATOM 689 O O . VAL A 1 94 ? -9.188 -0.023 -7.187 1.00 93.94 94 VAL A O 1
ATOM 692 N N . ALA A 1 95 ? -7.650 -0.638 -5.664 1.00 96.88 95 ALA A N 1
ATOM 693 C CA . ALA A 1 95 ? -8.239 0.089 -4.550 1.00 96.88 95 ALA A CA 1
ATOM 694 C C . ALA A 1 95 ? -7.165 0.716 -3.660 1.00 96.88 95 ALA A C 1
ATOM 696 O O . ALA A 1 95 ? -6.060 0.197 -3.557 1.00 96.88 95 ALA A O 1
ATOM 697 N N . GLU A 1 96 ? -7.487 1.814 -2.993 1.00 97.12 96 GLU A N 1
ATOM 698 C CA . GLU A 1 96 ? -6.623 2.435 -1.993 1.00 97.12 96 GLU A CA 1
ATOM 699 C C . GLU A 1 96 ? -6.913 1.838 -0.619 1.00 97.12 96 GLU A C 1
ATOM 701 O O . GLU A 1 96 ? -8.065 1.829 -0.189 1.00 97.12 96 GLU A O 1
ATOM 706 N N . LEU A 1 97 ? -5.887 1.332 0.064 1.00 97.38 97 LEU A N 1
ATOM 707 C CA . LEU A 1 97 ? -5.983 0.761 1.402 1.00 97.38 97 LEU A CA 1
ATOM 708 C C . LEU A 1 97 ? -5.654 1.807 2.473 1.00 97.38 97 LEU A C 1
ATOM 710 O O . LEU A 1 97 ? -4.745 2.618 2.320 1.00 97.38 97 LEU A O 1
ATOM 714 N N . ALA A 1 98 ? -6.323 1.715 3.618 1.00 97.00 98 ALA A N 1
ATOM 715 C CA . ALA A 1 98 ? -5.989 2.496 4.798 1.00 97.00 98 ALA A CA 1
ATOM 716 C C . ALA A 1 98 ? -6.239 1.692 6.078 1.00 97.00 98 ALA A C 1
ATOM 718 O O . ALA A 1 98 ? -7.202 0.929 6.161 1.00 97.00 98 ALA A O 1
ATOM 719 N N . ILE A 1 99 ? -5.368 1.858 7.078 1.00 98.06 99 ILE A N 1
ATOM 720 C CA . ILE A 1 99 ? -5.399 1.095 8.335 1.00 98.06 99 ILE A CA 1
ATOM 721 C C . ILE A 1 99 ? -5.171 2.041 9.511 1.00 98.06 99 ILE A C 1
ATOM 723 O O . ILE A 1 99 ? -4.208 2.805 9.518 1.00 98.06 99 ILE A O 1
ATOM 727 N N . ALA A 1 100 ? -6.031 1.956 10.521 1.00 97.94 100 ALA A N 1
ATOM 728 C CA . ALA A 1 100 ? -5.880 2.609 11.812 1.00 97.94 100 ALA A CA 1
ATOM 729 C C . ALA A 1 100 ? -5.896 1.558 12.928 1.00 97.94 100 ALA A C 1
ATOM 731 O O . ALA A 1 100 ? -6.767 0.693 12.978 1.00 97.94 100 ALA A O 1
ATOM 732 N N . VAL A 1 101 ? -4.948 1.646 13.856 1.00 98.31 101 VAL A N 1
ATOM 733 C CA . VAL A 1 101 ? -4.880 0.785 15.043 1.00 98.31 101 VAL A CA 1
ATOM 734 C C . VAL A 1 101 ? -4.844 1.684 16.267 1.00 98.31 101 VAL A C 1
ATOM 736 O O . VAL A 1 101 ? -4.031 2.610 16.314 1.00 98.31 101 VAL A O 1
ATOM 739 N N . GLY A 1 102 ? -5.713 1.410 17.242 1.00 97.69 102 GLY A N 1
ATOM 740 C CA . GLY A 1 102 ? -5.741 2.151 18.499 1.00 97.69 102 GLY A CA 1
ATOM 741 C C . GLY A 1 102 ? -4.378 2.105 19.179 1.00 97.69 102 GLY A C 1
ATOM 742 O O . GLY A 1 102 ? -3.726 1.061 19.194 1.00 97.69 102 GLY A O 1
ATOM 743 N N . ASP A 1 103 ? -3.934 3.232 19.731 1.00 97.31 103 ASP A N 1
ATOM 744 C CA . ASP A 1 103 ? -2.546 3.430 20.164 1.00 97.31 103 ASP A CA 1
ATOM 745 C C . ASP A 1 103 ? -2.055 2.350 21.153 1.00 97.31 103 ASP A C 1
ATOM 747 O O . ASP A 1 103 ? -0.921 1.887 21.059 1.00 97.31 103 ASP A O 1
ATOM 751 N N . GLN A 1 104 ? -2.929 1.853 22.039 1.00 94.62 104 GLN A N 1
ATOM 752 C CA . GLN A 1 104 ? -2.607 0.794 23.016 1.00 94.62 104 GLN A CA 1
ATOM 753 C C . GLN A 1 104 ? -2.381 -0.599 22.393 1.00 94.62 104 GLN A C 1
ATOM 755 O O . GLN A 1 104 ? -1.765 -1.478 23.012 1.00 94.62 104 GLN A O 1
ATOM 760 N N . GLU A 1 105 ? -2.866 -0.799 21.169 1.00 95.56 105 GLU A N 1
ATOM 761 C CA . GLU A 1 105 ? -2.865 -2.068 20.436 1.00 95.56 105 GLU A CA 1
ATOM 762 C C . GLU A 1 105 ? -1.787 -2.129 19.345 1.00 95.56 105 GLU A C 1
ATOM 764 O O . GLU A 1 105 ? -1.558 -3.172 18.718 1.00 95.56 105 GLU A O 1
ATOM 769 N N . GLN A 1 106 ? -1.071 -1.024 19.132 1.00 96.44 106 GLN A N 1
ATOM 770 C CA . GLN A 1 106 ? 0.049 -0.960 18.202 1.00 96.44 106 GLN A CA 1
ATOM 771 C C . GLN A 1 106 ? 1.220 -1.838 18.668 1.00 96.44 106 GLN A C 1
ATOM 773 O O . GLN A 1 106 ? 1.397 -2.131 19.847 1.00 96.44 106 GLN A O 1
ATOM 778 N N . GLY A 1 107 ? 2.018 -2.327 17.714 1.00 95.38 107 GLY A N 1
ATOM 779 C CA . GLY A 1 107 ? 3.148 -3.228 17.992 1.00 95.38 107 GLY A CA 1
ATOM 780 C C . GLY A 1 107 ? 2.765 -4.680 18.322 1.00 95.38 107 GLY A C 1
ATOM 781 O O . GLY A 1 107 ? 3.635 -5.551 18.341 1.00 95.38 107 GLY A O 1
ATOM 782 N N . ARG A 1 108 ? 1.472 -4.985 18.488 1.00 96.38 108 ARG A N 1
ATOM 783 C CA . ARG A 1 108 ? 0.979 -6.317 18.897 1.00 96.38 108 ARG A CA 1
ATOM 784 C C . ARG A 1 108 ? 0.531 -7.214 17.742 1.00 96.38 108 ARG A C 1
ATOM 786 O O . ARG A 1 108 ? 0.047 -8.318 17.961 1.00 96.38 108 ARG A O 1
ATOM 793 N N . GLY A 1 109 ? 0.719 -6.760 16.504 1.00 96.62 109 GLY A N 1
ATOM 794 C CA . GLY A 1 109 ? 0.398 -7.516 15.289 1.00 96.62 109 GLY A CA 1
ATOM 795 C C . GLY A 1 109 ? -0.983 -7.239 14.689 1.00 96.62 109 GLY A C 1
ATOM 796 O O . GLY A 1 109 ? -1.242 -7.721 13.592 1.00 96.62 109 GLY A O 1
ATOM 797 N N . LEU A 1 110 ? -1.829 -6.415 15.322 1.00 97.81 110 LEU A N 1
ATOM 798 C CA . LEU A 1 110 ? -3.188 -6.152 14.830 1.00 97.81 110 LEU A CA 1
ATOM 799 C C . LEU A 1 110 ? -3.218 -5.583 13.401 1.00 97.81 110 LEU A C 1
ATOM 801 O O . LEU A 1 110 ? -4.003 -6.040 12.578 1.00 97.81 110 LEU A O 1
ATOM 805 N N . GLY A 1 111 ? -2.314 -4.653 13.072 1.00 97.94 111 GLY A N 1
ATOM 806 C CA . GLY A 1 111 ? -2.222 -4.091 11.718 1.00 97.94 111 GLY A CA 1
ATOM 807 C C . GLY A 1 111 ? -1.941 -5.141 10.637 1.00 97.94 111 GLY A C 1
ATOM 808 O O . GLY A 1 111 ? -2.463 -5.033 9.534 1.00 97.94 111 GLY A O 1
ATOM 809 N N . ARG A 1 112 ? -1.177 -6.197 10.959 1.00 97.44 112 ARG A N 1
ATOM 810 C CA . ARG A 1 112 ? -0.918 -7.316 10.039 1.00 97.44 112 ARG A CA 1
ATOM 811 C C . ARG A 1 112 ? -2.162 -8.157 9.819 1.00 97.44 112 ARG A C 1
ATOM 813 O O . ARG A 1 112 ? -2.490 -8.440 8.678 1.00 97.44 112 ARG A O 1
ATOM 820 N N . ILE A 1 113 ? -2.866 -8.493 10.894 1.00 97.69 113 ILE A N 1
ATOM 821 C CA . ILE A 1 113 ? -4.112 -9.259 10.809 1.00 97.69 113 ILE A CA 1
ATOM 822 C C . ILE A 1 113 ? -5.138 -8.497 9.953 1.00 97.69 113 ILE A C 1
ATOM 824 O O . ILE A 1 113 ? -5.751 -9.074 9.061 1.00 97.69 113 ILE A O 1
ATOM 828 N N . LEU A 1 114 ? -5.273 -7.187 10.179 1.00 98.19 114 LEU A N 1
ATOM 829 C CA . LEU A 1 114 ? -6.148 -6.316 9.394 1.00 98.19 114 LEU A CA 1
ATOM 830 C C . LEU A 1 114 ? -5.737 -6.236 7.913 1.00 98.19 114 LEU A C 1
ATOM 832 O O . LEU A 1 114 ? -6.596 -6.326 7.038 1.00 98.19 114 LEU A O 1
ATOM 836 N N . LEU A 1 115 ? -4.440 -6.090 7.622 1.00 97.81 115 LEU A N 1
ATOM 837 C CA . LEU A 1 115 ? -3.929 -6.077 6.249 1.00 97.81 115 LEU A CA 1
ATOM 838 C C . LEU A 1 115 ? -4.212 -7.401 5.529 1.00 97.81 115 LEU A C 1
ATOM 840 O O . LEU A 1 115 ? -4.695 -7.387 4.399 1.00 97.81 115 LEU A O 1
ATOM 844 N N . ASP A 1 116 ? -3.935 -8.532 6.179 1.00 96.50 116 ASP A N 1
ATOM 845 C CA . ASP A 1 116 ? -4.148 -9.863 5.607 1.00 96.50 116 ASP A CA 1
ATOM 846 C C . ASP A 1 116 ? -5.648 -10.102 5.324 1.00 96.50 116 ASP A C 1
ATOM 848 O O . ASP A 1 116 ? -6.008 -10.636 4.269 1.00 96.50 116 ASP A O 1
ATOM 852 N N . ASP A 1 117 ? -6.537 -9.631 6.210 1.00 96.56 117 ASP A N 1
ATOM 853 C CA . ASP A 1 117 ? -7.989 -9.665 6.002 1.00 96.56 117 ASP A CA 1
ATOM 854 C C . ASP A 1 117 ? -8.430 -8.793 4.813 1.00 96.56 117 ASP A C 1
ATOM 856 O O . ASP A 1 117 ? -9.215 -9.244 3.973 1.00 96.56 117 ASP A O 1
ATOM 860 N N . LEU A 1 118 ? -7.885 -7.577 4.676 1.00 96.31 118 LEU A N 1
ATOM 861 C CA . LEU A 1 118 ? -8.161 -6.717 3.521 1.00 96.31 118 LEU A CA 1
ATOM 862 C C . LEU A 1 118 ? -7.664 -7.319 2.209 1.00 96.31 118 LEU A C 1
ATOM 864 O O . LEU A 1 118 ? -8.403 -7.303 1.229 1.00 96.31 118 LEU A O 1
ATOM 868 N N . VAL A 1 119 ? -6.449 -7.870 2.176 1.00 96.62 119 VAL A N 1
ATOM 869 C CA . VAL A 1 119 ? -5.890 -8.528 0.983 1.00 96.62 119 VAL A CA 1
ATOM 870 C C . VAL A 1 119 ? -6.777 -9.695 0.550 1.00 96.62 119 VAL A C 1
ATOM 872 O O . VAL A 1 119 ? -7.070 -9.847 -0.637 1.00 96.62 119 VAL A O 1
ATOM 875 N N . ARG A 1 120 ? -7.266 -10.495 1.507 1.00 96.06 120 ARG A N 1
ATOM 876 C CA . ARG A 1 120 ? -8.216 -11.583 1.244 1.00 96.06 120 ARG A CA 1
ATOM 877 C C . ARG A 1 120 ? -9.520 -11.064 0.634 1.00 96.06 120 ARG A C 1
ATOM 879 O O . ARG A 1 120 ? -9.964 -11.611 -0.374 1.00 96.06 120 ARG A O 1
ATOM 886 N N . ARG A 1 121 ? -10.123 -10.024 1.219 1.00 95.88 121 ARG A N 1
ATOM 887 C CA . ARG A 1 121 ? -11.369 -9.412 0.718 1.00 95.88 121 ARG A CA 1
ATOM 888 C C . ARG A 1 121 ? -11.187 -8.807 -0.672 1.00 95.88 121 ARG A C 1
ATOM 890 O O . ARG A 1 121 ? -12.002 -9.058 -1.551 1.00 95.88 121 ARG A O 1
ATOM 897 N N . ALA A 1 122 ? -10.092 -8.080 -0.882 1.00 96.19 122 ALA A N 1
ATOM 898 C CA . ALA A 1 122 ? -9.748 -7.471 -2.159 1.00 96.19 122 ALA A CA 1
ATOM 899 C C . ALA A 1 122 ? -9.622 -8.536 -3.258 1.00 96.19 122 ALA A C 1
ATOM 901 O O . ALA A 1 122 ? -10.269 -8.431 -4.298 1.00 96.19 122 ALA A O 1
ATOM 902 N N . ARG A 1 123 ? -8.897 -9.628 -2.980 1.00 95.38 123 ARG A N 1
ATOM 903 C CA . ARG A 1 123 ? -8.777 -10.765 -3.903 1.00 95.38 123 ARG A CA 1
ATOM 904 C C . ARG A 1 123 ? -10.137 -11.381 -4.246 1.00 95.38 123 ARG A C 1
ATOM 906 O O . ARG A 1 123 ? -10.395 -11.682 -5.405 1.00 95.38 123 ARG A O 1
ATOM 913 N N . GLN A 1 124 ? -11.014 -11.564 -3.257 1.00 95.06 124 GLN A N 1
ATOM 914 C CA . GLN A 1 124 ? -12.373 -12.087 -3.474 1.00 95.06 124 GLN A CA 1
ATOM 915 C C . GLN A 1 124 ? -13.242 -11.145 -4.322 1.00 95.06 124 GLN A C 1
ATOM 917 O O . GLN A 1 124 ? -14.135 -11.610 -5.024 1.00 95.06 124 GLN A O 1
ATOM 922 N N . ALA A 1 125 ? -12.967 -9.841 -4.277 1.00 94.50 125 ALA A N 1
ATOM 923 C CA . ALA A 1 125 ? -13.658 -8.815 -5.050 1.00 94.50 125 ALA A CA 1
ATOM 924 C C . ALA A 1 125 ? -13.055 -8.573 -6.450 1.00 94.50 125 ALA A C 1
ATOM 926 O O . ALA A 1 125 ? -13.509 -7.670 -7.148 1.00 94.50 125 ALA A O 1
ATOM 927 N N . GLY A 1 126 ? -12.041 -9.343 -6.866 1.00 94.25 126 GLY A N 1
ATOM 928 C CA . GLY A 1 126 ? -11.367 -9.149 -8.157 1.00 94.25 126 GLY A CA 1
ATOM 929 C C . GLY A 1 126 ? -10.481 -7.899 -8.215 1.00 94.25 126 GLY A C 1
ATOM 930 O O . GLY A 1 126 ? -10.197 -7.390 -9.295 1.00 94.25 126 GLY A O 1
ATOM 931 N N . ILE A 1 127 ? -10.065 -7.379 -7.059 1.00 95.56 127 ILE A N 1
ATOM 932 C CA . ILE A 1 127 ? -8.995 -6.383 -6.975 1.00 95.56 127 ILE A CA 1
ATOM 933 C C . ILE A 1 127 ? -7.669 -7.132 -7.062 1.00 95.56 127 ILE A C 1
ATOM 935 O O . ILE A 1 127 ? -7.523 -8.172 -6.423 1.00 95.56 127 ILE A O 1
ATOM 939 N N . ASP A 1 128 ? -6.714 -6.574 -7.806 1.00 93.81 128 ASP A N 1
ATOM 940 C CA . ASP A 1 128 ? -5.368 -7.126 -8.006 1.00 93.81 128 ASP A CA 1
ATOM 941 C C . ASP A 1 128 ? -4.299 -6.356 -7.219 1.00 93.81 128 ASP A C 1
ATOM 943 O O . ASP A 1 128 ? -3.263 -6.911 -6.833 1.00 93.81 128 ASP A O 1
ATOM 947 N N . ARG A 1 129 ? -4.525 -5.055 -7.007 1.00 95.19 129 ARG A N 1
ATOM 948 C CA . ARG A 1 129 ? -3.527 -4.134 -6.455 1.00 95.19 129 ARG A CA 1
ATOM 949 C C . ARG A 1 129 ? -4.161 -3.239 -5.404 1.00 95.19 129 ARG A C 1
ATOM 951 O O . ARG A 1 129 ? -5.243 -2.692 -5.617 1.00 95.19 129 ARG A O 1
ATOM 958 N N . LEU A 1 130 ? -3.468 -3.088 -4.281 1.00 97.56 130 LEU A N 1
ATOM 959 C CA . LEU A 1 130 ? -3.841 -2.127 -3.253 1.00 97.56 130 LEU A CA 1
ATOM 960 C C . LEU A 1 130 ? -2.816 -0.997 -3.218 1.00 97.56 130 LEU A C 1
ATOM 962 O O . LEU A 1 130 ? -1.647 -1.248 -2.930 1.00 97.56 130 LEU A O 1
ATOM 966 N N . GLY A 1 131 ? -3.258 0.218 -3.525 1.00 97.12 131 GLY A N 1
ATOM 967 C CA . GLY A 1 131 ? -2.480 1.445 -3.386 1.00 97.12 131 GLY A CA 1
ATOM 968 C C . GLY A 1 131 ? -2.476 1.949 -1.944 1.00 97.12 131 GLY A C 1
ATOM 969 O O . GLY A 1 131 ? -3.409 1.687 -1.188 1.00 97.12 131 GLY A O 1
ATOM 970 N N . ALA A 1 132 ? -1.433 2.674 -1.561 1.00 96.50 132 ALA A N 1
ATOM 971 C CA . ALA A 1 132 ? -1.317 3.343 -0.277 1.00 96.50 132 ALA A CA 1
ATOM 972 C C . ALA A 1 132 ? -0.534 4.651 -0.438 1.00 96.50 132 ALA A C 1
ATOM 974 O O . ALA A 1 132 ? 0.526 4.673 -1.066 1.00 96.50 132 ALA A O 1
ATOM 975 N N . ALA A 1 133 ? -1.036 5.717 0.183 1.00 97.25 133 ALA A N 1
ATOM 976 C CA . ALA A 1 133 ? -0.299 6.950 0.419 1.00 97.25 133 ALA A CA 1
ATOM 977 C C . ALA A 1 133 ? 0.216 6.936 1.864 1.00 97.25 133 ALA A C 1
ATOM 979 O O . ALA A 1 133 ? -0.566 6.849 2.813 1.00 97.25 133 ALA A O 1
ATOM 980 N N . VAL A 1 134 ? 1.535 6.961 2.051 1.00 97.56 134 VAL A N 1
ATOM 981 C CA . VAL A 1 134 ? 2.154 6.757 3.366 1.00 97.56 134 VAL A CA 1
ATOM 982 C C . VAL A 1 134 ? 3.211 7.817 3.624 1.00 97.56 134 VAL A C 1
ATOM 984 O O . VAL A 1 134 ? 4.140 7.991 2.836 1.00 97.56 134 VAL A O 1
ATOM 987 N N . LEU A 1 135 ? 3.107 8.495 4.770 1.00 97.06 135 LEU A N 1
ATOM 988 C CA . LEU A 1 135 ? 4.170 9.381 5.239 1.00 97.06 135 LEU A CA 1
ATOM 989 C C . LEU A 1 135 ? 5.464 8.586 5.434 1.00 97.06 135 LEU A C 1
ATOM 991 O O . LEU A 1 135 ? 5.467 7.572 6.128 1.00 97.06 135 LEU A O 1
ATOM 995 N N . LEU A 1 136 ? 6.586 9.091 4.927 1.00 96.06 136 LEU A N 1
ATOM 996 C CA . LEU A 1 136 ? 7.909 8.490 5.110 1.00 96.06 136 LEU A CA 1
ATOM 997 C C . LEU A 1 136 ? 8.293 8.364 6.595 1.00 96.06 136 LEU A C 1
ATOM 999 O O . LEU A 1 136 ? 9.036 7.461 6.973 1.00 96.06 136 LEU A O 1
ATOM 1003 N N . ALA A 1 137 ? 7.745 9.230 7.453 1.00 95.50 137 ALA A N 1
ATOM 1004 C CA . ALA A 1 137 ? 7.907 9.150 8.904 1.00 95.50 137 ALA A CA 1
ATOM 1005 C C . ALA A 1 137 ? 7.105 8.001 9.553 1.00 95.50 137 ALA A C 1
ATOM 1007 O O . ALA A 1 137 ? 7.444 7.570 10.656 1.00 95.50 137 ALA A O 1
ATOM 1008 N N . ASN A 1 138 ? 6.080 7.456 8.882 1.00 97.31 138 ASN A N 1
ATOM 1009 C CA . ASN A 1 138 ? 5.244 6.358 9.376 1.00 97.31 138 ASN A CA 1
ATOM 1010 C C . ASN A 1 138 ? 5.961 5.002 9.236 1.00 97.31 138 ASN A C 1
ATOM 1012 O O . ASN A 1 138 ? 5.556 4.099 8.498 1.00 97.31 138 ASN A O 1
ATOM 1016 N N . SER A 1 139 ? 7.053 4.858 9.987 1.00 95.69 139 SER A N 1
ATOM 1017 C CA . SER A 1 139 ? 7.854 3.635 10.058 1.00 95.69 139 SER A CA 1
ATOM 1018 C C . SER A 1 139 ? 7.028 2.377 10.384 1.00 95.69 139 SER A C 1
ATOM 1020 O O . SER A 1 139 ? 7.318 1.332 9.794 1.00 95.69 139 SER A O 1
ATOM 1022 N N . PRO A 1 140 ? 6.006 2.412 11.271 1.00 96.62 140 PRO A N 1
ATOM 1023 C CA . PRO A 1 140 ? 5.138 1.258 11.500 1.00 96.62 140 PRO A CA 1
ATOM 1024 C C . PRO A 1 140 ? 4.425 0.769 10.235 1.00 96.62 140 PRO A C 1
ATOM 1026 O O . PRO A 1 140 ? 4.461 -0.430 9.957 1.00 96.62 140 PRO A O 1
ATOM 1029 N N . MET A 1 141 ? 3.833 1.670 9.443 1.00 97.38 141 MET A N 1
ATOM 1030 C CA . MET A 1 141 ? 3.136 1.305 8.204 1.00 97.38 141 MET A CA 1
ATOM 1031 C C . MET A 1 141 ? 4.103 0.811 7.124 1.00 97.38 141 MET A C 1
ATOM 1033 O O . MET A 1 141 ? 3.843 -0.203 6.478 1.00 97.38 141 MET A O 1
ATOM 1037 N N . LEU A 1 142 ? 5.262 1.460 6.973 1.00 97.19 142 LEU A N 1
ATOM 1038 C CA . LEU A 1 142 ? 6.299 0.999 6.044 1.00 97.19 142 LEU A CA 1
ATOM 1039 C C . LEU A 1 142 ? 6.793 -0.410 6.412 1.00 97.19 142 LEU A C 1
ATOM 1041 O O . LEU A 1 142 ? 6.917 -1.272 5.551 1.00 97.19 142 LEU A O 1
ATOM 1045 N N . ARG A 1 143 ? 7.011 -0.710 7.697 1.00 96.75 143 ARG A N 1
ATOM 1046 C CA . ARG A 1 143 ? 7.372 -2.075 8.129 1.00 96.75 143 ARG A CA 1
ATOM 1047 C C . ARG A 1 143 ? 6.230 -3.073 7.958 1.00 96.75 143 ARG A C 1
ATOM 1049 O O . ARG A 1 143 ? 6.490 -4.242 7.693 1.00 96.75 143 ARG A O 1
ATOM 1056 N N . LEU A 1 144 ? 4.984 -2.632 8.125 1.00 97.12 144 LEU A N 1
ATOM 1057 C CA . LEU A 1 144 ? 3.803 -3.471 7.944 1.00 97.12 144 LEU A CA 1
ATOM 1058 C C . LEU A 1 144 ? 3.670 -3.953 6.493 1.00 97.12 144 LEU A C 1
ATOM 1060 O O . LEU A 1 144 ? 3.389 -5.129 6.273 1.00 97.12 144 LEU A O 1
ATOM 1064 N N . LEU A 1 145 ? 3.893 -3.060 5.526 1.00 96.31 145 LEU A N 1
ATOM 1065 C CA . LEU A 1 145 ? 3.713 -3.337 4.098 1.00 96.31 145 LEU A CA 1
ATOM 1066 C C . LEU A 1 145 ? 4.942 -3.991 3.452 1.00 96.31 145 LEU A C 1
ATOM 1068 O O . LEU A 1 145 ? 4.811 -4.649 2.423 1.00 96.31 145 LEU A O 1
ATOM 1072 N N . ALA A 1 146 ? 6.127 -3.858 4.057 1.00 96.00 146 ALA A N 1
ATOM 1073 C CA . ALA A 1 146 ? 7.381 -4.335 3.475 1.00 96.00 146 ALA A CA 1
ATOM 1074 C C . ALA A 1 146 ? 7.358 -5.826 3.084 1.00 96.00 146 ALA A C 1
ATOM 1076 O O . ALA A 1 146 ? 7.781 -6.131 1.968 1.00 96.00 146 ALA A O 1
ATOM 1077 N N . PRO A 1 147 ? 6.817 -6.756 3.898 1.00 95.00 147 PRO A N 1
ATOM 1078 C CA . PRO A 1 147 ? 6.755 -8.171 3.533 1.00 95.00 147 PRO A CA 1
ATOM 1079 C C . PRO A 1 147 ? 5.919 -8.478 2.287 1.00 95.00 147 PRO A C 1
ATOM 1081 O O . PRO A 1 147 ? 6.166 -9.492 1.638 1.00 95.00 147 PRO A O 1
ATOM 1084 N N . SER A 1 148 ? 4.953 -7.625 1.935 1.00 93.75 148 SER A N 1
ATOM 1085 C CA . SER A 1 148 ? 4.159 -7.783 0.710 1.00 93.75 148 SER A CA 1
ATOM 1086 C C . SER A 1 148 ? 4.969 -7.466 -0.550 1.00 93.75 148 SER A C 1
ATOM 1088 O O . SER A 1 148 ? 4.576 -7.856 -1.646 1.00 93.75 148 SER A O 1
ATOM 1090 N N . GLY A 1 149 ? 6.097 -6.762 -0.402 1.00 92.75 149 GLY A N 1
ATOM 1091 C CA . GLY A 1 149 ? 6.727 -6.047 -1.504 1.00 92.75 149 GLY A CA 1
ATOM 1092 C C . GLY A 1 149 ? 5.876 -4.851 -1.934 1.00 92.75 149 GLY A C 1
ATOM 1093 O O . GLY A 1 149 ? 4.659 -4.838 -1.762 1.00 92.75 149 GLY A O 1
ATOM 1094 N N . TRP A 1 150 ? 6.517 -3.830 -2.496 1.00 95.25 150 TRP A N 1
ATOM 1095 C CA . TRP A 1 150 ? 5.809 -2.681 -3.051 1.00 95.25 150 TRP A CA 1
ATOM 1096 C C . TRP A 1 150 ? 6.505 -2.121 -4.274 1.00 95.25 150 TRP A C 1
ATOM 1098 O O . TRP A 1 150 ? 7.695 -2.358 -4.506 1.00 95.25 150 TRP A O 1
ATOM 1108 N N . VAL A 1 151 ? 5.745 -1.334 -5.022 1.00 96.19 151 VAL A N 1
ATOM 1109 C CA . VAL A 1 151 ? 6.219 -0.575 -6.172 1.00 96.19 151 VAL A CA 1
ATOM 1110 C C . VAL A 1 151 ? 5.734 0.856 -6.020 1.00 96.19 151 VAL A C 1
ATOM 1112 O O . VAL A 1 151 ? 4.536 1.065 -5.839 1.00 96.19 151 VAL A O 1
ATOM 1115 N N . LEU A 1 152 ? 6.647 1.826 -6.084 1.00 96.44 152 LEU A N 1
ATOM 1116 C CA . LEU A 1 152 ? 6.267 3.236 -6.086 1.00 96.44 152 LEU A CA 1
ATOM 1117 C C . LEU A 1 152 ? 5.624 3.558 -7.438 1.00 96.44 152 LEU A C 1
ATOM 1119 O O . LEU A 1 152 ? 6.209 3.275 -8.494 1.00 96.44 152 LEU A O 1
ATOM 1123 N N . THR A 1 153 ? 4.424 4.126 -7.398 1.00 93.50 153 THR A N 1
ATOM 1124 C CA . THR A 1 153 ? 3.629 4.439 -8.592 1.00 93.50 153 THR A CA 1
ATOM 1125 C C . THR A 1 153 ? 3.837 5.872 -9.045 1.00 93.50 153 THR A C 1
ATOM 1127 O O . THR A 1 153 ? 4.036 6.112 -10.236 1.00 93.50 153 THR A O 1
ATOM 1130 N N . ASP A 1 154 ? 3.933 6.794 -8.094 1.00 92.75 154 ASP A N 1
ATOM 1131 C CA . ASP A 1 154 ? 3.966 8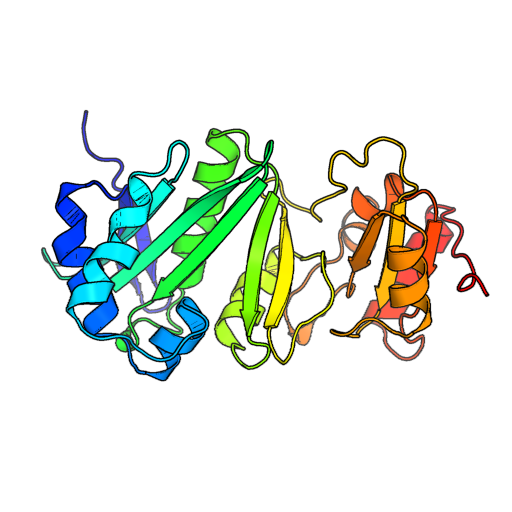.236 -8.325 1.00 92.75 154 ASP A CA 1
ATOM 1132 C C . ASP A 1 154 ? 5.177 8.870 -7.626 1.00 92.75 154 ASP A C 1
ATOM 1134 O O . ASP A 1 154 ? 5.769 8.249 -6.732 1.00 92.75 154 ASP A O 1
ATOM 1138 N N . P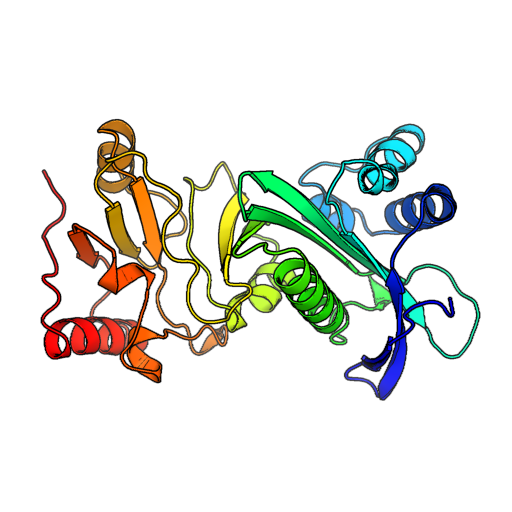RO A 1 155 ? 5.592 10.081 -8.039 1.00 93.19 155 PRO A N 1
ATOM 1139 C CA . PRO A 1 155 ? 6.609 10.829 -7.316 1.00 93.19 155 PRO A CA 1
ATOM 1140 C C . PRO A 1 155 ? 6.200 11.027 -5.853 1.00 93.19 155 PRO A C 1
ATOM 1142 O O . PRO A 1 155 ? 5.044 11.318 -5.554 1.00 93.19 155 PRO A O 1
ATOM 1145 N N . THR A 1 156 ? 7.154 10.905 -4.930 1.00 92.81 156 THR A N 1
ATOM 1146 C CA . THR A 1 156 ? 6.914 11.300 -3.535 1.00 92.81 156 THR A CA 1
ATOM 1147 C C . THR A 1 156 ? 6.634 12.801 -3.480 1.00 92.81 156 THR A C 1
ATOM 1149 O O . THR A 1 156 ? 7.456 13.606 -3.922 1.00 92.81 156 THR A O 1
ATOM 1152 N N . GLU A 1 157 ? 5.500 13.179 -2.894 1.00 90.62 157 GLU A N 1
ATOM 1153 C CA . GLU A 1 157 ? 5.093 14.572 -2.720 1.00 90.62 157 GLU A CA 1
ATOM 1154 C C . GLU A 1 157 ? 5.308 14.998 -1.267 1.00 90.62 157 GLU A C 1
ATOM 1156 O O . GLU A 1 157 ? 4.701 14.461 -0.336 1.00 90.62 157 GLU A O 1
ATOM 1161 N N . GLY A 1 158 ? 6.213 15.956 -1.053 1.00 90.44 158 GLY A N 1
ATOM 1162 C CA . GLY A 1 158 ? 6.634 16.350 0.289 1.00 90.44 158 GLY A CA 1
ATOM 1163 C C . GLY A 1 158 ? 7.243 15.165 1.043 1.00 90.44 158 GLY A C 1
ATOM 1164 O O . GLY A 1 158 ? 8.358 14.741 0.749 1.00 90.44 158 GLY A O 1
ATOM 1165 N N . SER A 1 159 ? 6.511 14.634 2.021 1.00 93.19 159 SER A N 1
ATOM 1166 C CA . SER A 1 159 ? 6.903 13.454 2.797 1.00 93.19 159 SER A CA 1
ATOM 1167 C C . SER A 1 159 ? 5.982 12.251 2.584 1.00 93.19 159 SER A C 1
ATOM 1169 O O . SER A 1 159 ? 6.074 11.299 3.354 1.00 93.19 159 SER A O 1
ATOM 1171 N N . THR A 1 160 ? 5.124 12.261 1.562 1.00 96.81 160 THR A N 1
ATOM 1172 C CA . THR A 1 160 ? 4.169 11.183 1.271 1.00 96.81 160 THR A CA 1
ATOM 1173 C C . THR A 1 160 ? 4.632 10.364 0.074 1.00 96.81 160 THR A C 1
ATOM 1175 O O . THR A 1 160 ? 4.735 10.884 -1.035 1.00 96.81 160 THR A O 1
ATOM 1178 N N . ALA A 1 161 ? 4.886 9.076 0.292 1.00 96.75 161 ALA A N 1
ATOM 1179 C CA . ALA A 1 161 ? 5.163 8.122 -0.772 1.00 96.75 161 ALA A CA 1
ATOM 1180 C C . ALA A 1 161 ? 3.876 7.415 -1.208 1.00 96.75 161 ALA A C 1
ATOM 1182 O O . ALA A 1 161 ? 3.070 7.016 -0.365 1.00 96.75 161 ALA A O 1
ATOM 1183 N N . PHE A 1 162 ? 3.732 7.207 -2.515 1.00 96.50 162 PHE A N 1
ATOM 1184 C CA . PHE A 1 162 ? 2.612 6.490 -3.119 1.00 96.50 162 PHE A CA 1
ATOM 1185 C C . PHE A 1 162 ? 3.104 5.169 -3.684 1.00 96.50 162 PHE A C 1
ATOM 1187 O O . PHE A 1 162 ? 4.026 5.132 -4.506 1.00 96.50 162 PHE A O 1
ATOM 1194 N N . PHE A 1 163 ? 2.522 4.069 -3.224 1.00 94.81 163 PHE A N 1
ATOM 1195 C CA . PHE A 1 163 ? 2.913 2.755 -3.702 1.00 94.81 163 PHE A CA 1
ATOM 1196 C C . PHE A 1 163 ? 1.780 1.757 -3.699 1.00 94.81 163 PHE A C 1
ATOM 1198 O O . PHE A 1 163 ? 0.823 1.861 -2.942 1.00 94.81 163 PHE A O 1
ATOM 1205 N N . GLU A 1 164 ? 1.937 0.742 -4.534 1.00 96.25 164 GLU A N 1
ATOM 1206 C CA . GLU A 1 164 ? 1.035 -0.392 -4.595 1.00 96.25 164 GLU A CA 1
ATOM 1207 C C . GLU A 1 164 ? 1.690 -1.647 -4.027 1.00 96.25 164 GLU A C 1
ATOM 1209 O O . GLU A 1 164 ? 2.903 -1.852 -4.149 1.00 96.25 164 GLU A O 1
ATOM 1214 N N . ILE A 1 165 ? 0.852 -2.531 -3.489 1.00 96.38 165 ILE A N 1
ATOM 1215 C CA . ILE A 1 165 ? 1.173 -3.923 -3.173 1.00 96.38 165 ILE A CA 1
ATOM 1216 C C . ILE A 1 165 ? 0.291 -4.867 -3.999 1.00 96.38 165 ILE A C 1
ATOM 1218 O O . ILE A 1 165 ? -0.823 -4.518 -4.399 1.00 96.38 165 ILE A O 1
ATOM 1222 N N . SER A 1 166 ? 0.778 -6.084 -4.241 1.00 94.75 166 SER A N 1
ATOM 1223 C CA . SER A 1 166 ? -0.002 -7.138 -4.898 1.00 94.75 166 SER A CA 1
ATOM 1224 C C . SER A 1 166 ? -0.910 -7.841 -3.895 1.00 94.75 166 SER A C 1
ATOM 1226 O O . SER A 1 166 ? -0.452 -8.251 -2.827 1.00 94.75 166 SER A O 1
ATOM 1228 N N . VAL A 1 167 ? -2.171 -8.078 -4.256 1.00 94.00 167 VAL A N 1
ATOM 1229 C CA . VAL A 1 167 ? -3.069 -8.920 -3.445 1.00 94.00 167 VAL A CA 1
ATOM 1230 C C . VAL A 1 167 ? -2.962 -10.406 -3.781 1.00 94.00 167 VAL A C 1
ATOM 1232 O O . VAL A 1 167 ? -3.470 -11.245 -3.037 1.00 94.00 167 VAL A O 1
ATOM 1235 N N . THR A 1 168 ? -2.294 -10.769 -4.878 1.00 88.56 168 THR A N 1
ATOM 1236 C CA . THR A 1 168 ? -2.061 -12.163 -5.293 1.00 88.56 168 THR A CA 1
ATOM 1237 C C . THR A 1 168 ? -0.674 -12.673 -4.894 1.00 88.56 168 THR A C 1
ATOM 1239 O O . THR A 1 168 ? -0.339 -13.819 -5.176 1.00 88.56 168 THR A O 1
ATOM 1242 N N . GLY A 1 169 ? 0.126 -11.845 -4.215 1.00 86.31 169 GLY A N 1
ATOM 1243 C CA . GLY A 1 169 ? 1.536 -12.110 -3.928 1.00 86.31 169 GLY A CA 1
ATOM 1244 C C . GLY A 1 169 ? 2.464 -11.639 -5.053 1.00 86.31 169 GLY A C 1
ATOM 1245 O O . GLY A 1 169 ? 2.021 -11.299 -6.154 1.00 86.31 169 GLY A O 1
ATOM 1246 N N . GLY A 1 170 ? 3.765 -11.580 -4.760 1.00 89.94 170 GLY A N 1
ATOM 1247 C CA . GLY A 1 170 ? 4.757 -10.976 -5.653 1.00 89.94 170 GLY A CA 1
ATOM 1248 C C . GLY A 1 170 ? 4.632 -9.448 -5.732 1.00 89.94 170 GLY A C 1
ATOM 1249 O O . GLY A 1 170 ? 4.091 -8.820 -4.828 1.00 89.94 170 GLY A O 1
ATOM 1250 N N . LEU A 1 171 ? 5.137 -8.843 -6.812 1.00 93.56 171 LEU A N 1
ATOM 1251 C CA . LEU A 1 171 ? 5.007 -7.399 -7.044 1.00 93.56 171 LEU A CA 1
ATOM 1252 C C . LEU A 1 171 ? 3.761 -7.083 -7.890 1.00 93.56 171 LEU A C 1
ATOM 1254 O O . LEU A 1 171 ? 3.467 -7.833 -8.827 1.00 93.56 171 LEU A O 1
ATOM 1258 N N . PRO A 1 172 ? 3.044 -5.979 -7.600 1.00 88.06 172 PRO A N 1
ATOM 1259 C CA . PRO A 1 172 ? 1.938 -5.513 -8.430 1.00 88.06 172 PRO A CA 1
ATOM 1260 C C . PRO A 1 172 ? 2.525 -5.119 -9.787 1.00 88.06 172 PRO A C 1
ATOM 1262 O O . PRO A 1 172 ? 3.369 -4.230 -9.830 1.00 88.06 172 PRO A O 1
ATOM 1265 N N . GLY A 1 173 ? 2.153 -5.834 -10.855 1.00 89.19 173 GLY A N 1
ATOM 1266 C CA . GLY A 1 173 ? 2.723 -5.701 -12.206 1.00 89.19 173 GLY A CA 1
ATOM 1267 C C . GLY A 1 173 ? 2.535 -4.310 -12.817 1.00 89.19 173 GLY A C 1
ATOM 1268 O O . GLY A 1 173 ? 3.016 -3.319 -12.282 1.00 89.19 173 GLY A O 1
ATOM 1269 N N . TRP A 1 174 ? 1.842 -4.210 -13.946 1.00 91.25 174 TRP A N 1
ATOM 1270 C CA . TRP A 1 174 ? 1.568 -2.921 -14.588 1.00 91.25 174 TRP A CA 1
ATOM 1271 C C . TRP A 1 174 ? 0.071 -2.609 -14.578 1.00 91.25 174 TRP A C 1
ATOM 1273 O O . TRP A 1 174 ? -0.739 -3.540 -14.606 1.00 91.25 174 TRP A O 1
ATOM 1283 N N . PRO A 1 175 ? -0.322 -1.322 -14.524 1.00 83.38 175 PRO A N 1
ATOM 1284 C CA . PRO A 1 175 ? -1.690 -0.947 -14.837 1.00 83.38 175 PRO A CA 1
ATOM 1285 C C . PRO A 1 175 ? -1.940 -1.182 -16.334 1.00 83.38 175 PRO A C 1
ATOM 1287 O O . PRO A 1 175 ? -0.997 -1.372 -17.114 1.00 83.38 175 PRO A O 1
ATOM 1290 N N . ASP A 1 176 ? -3.203 -1.126 -16.753 1.00 76.44 176 ASP A N 1
ATOM 1291 C CA . ASP A 1 176 ? -3.527 -1.074 -18.177 1.00 76.44 176 ASP A CA 1
ATOM 1292 C C . ASP A 1 176 ? -2.944 0.210 -18.773 1.00 76.44 176 ASP A C 1
ATOM 1294 O O . ASP A 1 176 ? -3.447 1.311 -18.571 1.00 76.44 176 ASP A O 1
ATOM 1298 N N . ALA A 1 177 ? -1.823 0.062 -19.474 1.00 63.84 177 ALA A N 1
ATOM 1299 C CA . ALA A 1 177 ? -0.973 1.176 -19.874 1.00 63.84 177 ALA A CA 1
ATOM 1300 C C . ALA A 1 177 ? -1.370 1.819 -21.215 1.00 63.84 177 ALA A C 1
ATOM 1302 O O . ALA A 1 177 ? -0.560 2.540 -21.772 1.00 63.84 177 ALA A O 1
ATOM 1303 N N . ALA A 1 178 ? -2.554 1.543 -21.780 1.00 65.12 178 ALA A N 1
ATOM 1304 C CA . ALA A 1 178 ? -3.066 2.151 -23.026 1.00 65.12 178 ALA A CA 1
ATOM 1305 C C . ALA A 1 178 ? -2.024 2.358 -24.164 1.00 65.12 178 ALA A C 1
ATOM 1307 O O . ALA A 1 178 ? -2.054 3.361 -24.871 1.00 65.12 178 ALA A O 1
ATOM 1308 N N . GLY A 1 179 ? -1.079 1.424 -24.340 1.00 69.56 179 GLY A N 1
ATOM 1309 C CA . GLY A 1 179 ? -0.011 1.512 -25.350 1.00 69.56 179 GLY A CA 1
ATOM 1310 C C . GLY A 1 179 ? 1.227 2.343 -24.967 1.00 69.56 179 GLY A C 1
ATOM 1311 O O . GLY A 1 179 ? 2.188 2.368 -25.734 1.00 69.56 179 GLY A O 1
ATOM 1312 N N . ALA A 1 180 ? 1.254 2.980 -23.796 1.00 85.19 180 ALA A N 1
ATOM 1313 C CA . ALA A 1 180 ? 2.453 3.595 -23.238 1.00 85.19 180 ALA A CA 1
ATOM 1314 C C . ALA A 1 180 ? 3.502 2.532 -22.887 1.00 85.19 180 ALA A C 1
ATOM 1316 O O . ALA A 1 180 ? 3.193 1.484 -22.312 1.00 85.19 180 ALA A O 1
ATOM 1317 N N . ARG A 1 181 ? 4.766 2.837 -23.197 1.00 92.25 181 ARG A N 1
ATOM 1318 C CA . ARG A 1 181 ? 5.900 1.978 -22.846 1.00 92.25 181 ARG A CA 1
ATOM 1319 C C . ARG A 1 181 ? 6.106 1.952 -21.334 1.00 92.25 181 ARG A C 1
ATOM 1321 O O . ARG A 1 181 ? 6.085 2.992 -20.673 1.00 92.25 181 ARG A O 1
ATOM 1328 N N . ARG A 1 182 ? 6.339 0.758 -20.807 1.00 94.62 182 ARG A N 1
ATOM 1329 C CA . ARG A 1 182 ? 6.532 0.443 -19.393 1.00 94.62 182 ARG A CA 1
ATOM 1330 C C . ARG A 1 182 ? 8.013 0.477 -19.054 1.00 94.62 182 ARG A C 1
ATOM 1332 O O . ARG A 1 182 ? 8.791 -0.307 -19.599 1.00 94.62 182 ARG A O 1
ATOM 1339 N N . VAL A 1 183 ? 8.402 1.364 -18.145 1.00 95.50 183 VAL A N 1
ATOM 1340 C CA . VAL A 1 183 ? 9.796 1.504 -17.710 1.00 95.50 183 VAL A CA 1
ATOM 1341 C C . VAL A 1 183 ? 9.908 1.163 -16.237 1.00 95.50 183 VAL A C 1
ATOM 1343 O O . VAL A 1 183 ? 9.425 1.901 -15.373 1.00 95.50 183 VAL A O 1
ATOM 1346 N N . LEU A 1 184 ? 10.535 0.024 -15.950 1.00 96.50 184 LEU A N 1
ATOM 1347 C CA . LEU A 1 184 ? 10.899 -0.353 -14.593 1.00 96.50 184 LEU A CA 1
ATOM 1348 C C . LEU A 1 184 ? 12.184 0.374 -14.220 1.00 96.50 184 LEU A C 1
ATOM 1350 O O . LEU A 1 184 ? 13.223 0.146 -14.831 1.00 96.50 184 LEU A O 1
ATOM 1354 N N . VAL A 1 185 ? 12.122 1.208 -13.192 1.00 96.88 185 VAL A N 1
ATOM 1355 C CA . VAL A 1 185 ? 13.305 1.829 -12.600 1.00 96.88 185 VAL A CA 1
ATOM 1356 C C . VAL A 1 185 ? 13.589 1.155 -11.264 1.00 96.88 185 VAL A C 1
ATOM 1358 O O . VAL A 1 185 ? 12.745 1.132 -10.373 1.00 96.88 185 VAL A O 1
ATOM 1361 N N . GLU A 1 186 ? 14.778 0.598 -11.098 1.00 95.88 186 GLU A N 1
ATOM 1362 C CA . GLU A 1 186 ? 15.192 -0.018 -9.842 1.00 95.88 186 GLU A CA 1
ATOM 1363 C C . GLU A 1 186 ? 16.107 0.934 -9.081 1.00 95.88 186 GLU A C 1
ATOM 1365 O O . GLU A 1 186 ? 17.185 1.271 -9.555 1.00 95.88 186 GLU A O 1
ATOM 1370 N N . SER A 1 187 ? 15.688 1.406 -7.910 1.00 93.81 187 SER A N 1
ATOM 1371 C CA . SER A 1 187 ? 16.439 2.409 -7.147 1.00 93.81 187 SER A CA 1
ATOM 1372 C C . SER A 1 187 ? 16.103 2.340 -5.666 1.00 93.81 187 SER A C 1
ATOM 1374 O O . SER A 1 187 ? 14.968 2.062 -5.297 1.00 93.81 187 SER A O 1
ATOM 1376 N N . ARG A 1 188 ? 17.065 2.649 -4.789 1.00 92.12 188 ARG A N 1
ATOM 1377 C CA . ARG A 1 188 ? 16.819 2.787 -3.340 1.00 92.12 188 ARG A CA 1
ATOM 1378 C C . ARG A 1 188 ? 16.133 4.108 -2.961 1.00 92.12 188 ARG A C 1
ATOM 1380 O O . ARG A 1 188 ? 15.798 4.295 -1.794 1.00 92.12 188 ARG A O 1
ATOM 1387 N N . SER A 1 189 ? 15.935 5.015 -3.917 1.00 92.50 189 SER A N 1
ATOM 1388 C CA . SER A 1 189 ? 15.328 6.324 -3.677 1.00 92.50 189 SER A CA 1
ATOM 1389 C C . SER A 1 189 ? 13.829 6.228 -3.373 1.00 92.50 189 SER A C 1
ATOM 1391 O O . SER A 1 189 ? 13.132 5.326 -3.839 1.00 92.50 189 SER A O 1
ATOM 1393 N N . TRP A 1 190 ? 13.333 7.185 -2.590 1.00 94.19 190 TRP A N 1
ATOM 1394 C CA . TRP A 1 190 ? 11.901 7.486 -2.469 1.00 94.19 190 TRP A CA 1
ATOM 1395 C C . TRP A 1 190 ? 11.447 8.532 -3.490 1.00 94.19 190 TRP A C 1
ATOM 1397 O O . TRP A 1 190 ? 10.261 8.645 -3.778 1.00 94.19 190 TRP A O 1
ATOM 1407 N N . PHE A 1 191 ? 12.387 9.298 -4.033 1.00 94.62 191 PHE A N 1
ATOM 1408 C CA . PHE A 1 191 ? 12.127 10.432 -4.906 1.00 94.62 191 PHE A CA 1
ATOM 1409 C C . PHE A 1 191 ? 12.581 10.125 -6.325 1.00 94.62 191 PHE A C 1
ATOM 1411 O O . PHE A 1 191 ? 13.614 9.475 -6.527 1.00 94.62 191 PHE A O 1
ATOM 1418 N N . ASP A 1 192 ? 11.841 10.655 -7.289 1.00 93.69 192 ASP A N 1
ATOM 1419 C CA . ASP A 1 192 ? 12.253 10.644 -8.683 1.00 93.69 192 ASP A CA 1
ATOM 1420 C C . ASP A 1 192 ? 13.571 11.416 -8.832 1.00 93.69 192 ASP A C 1
ATOM 1422 O O . ASP A 1 192 ? 13.741 12.515 -8.300 1.00 93.69 192 ASP A O 1
ATOM 1426 N N . SER A 1 193 ? 14.514 10.845 -9.580 1.00 91.75 193 SER A N 1
ATOM 1427 C CA . SER A 1 193 ? 15.622 11.631 -10.121 1.00 91.75 193 SER A CA 1
ATOM 1428 C C . SER A 1 193 ? 15.123 12.493 -11.286 1.00 91.75 193 SER A C 1
ATOM 1430 O O . SER A 1 193 ? 14.053 12.237 -11.842 1.00 91.75 193 SER A O 1
ATOM 1432 N N . ALA A 1 194 ? 15.920 13.475 -11.718 1.00 91.44 194 ALA A N 1
ATOM 1433 C CA . ALA A 1 194 ? 15.581 14.301 -12.881 1.00 91.44 194 ALA A CA 1
ATOM 1434 C C . ALA A 1 194 ? 15.257 13.454 -14.127 1.00 91.44 194 ALA A C 1
ATOM 1436 O O . ALA A 1 194 ? 14.306 13.736 -14.850 1.00 91.44 194 ALA A O 1
ATOM 1437 N N . ALA A 1 195 ? 15.997 12.364 -14.332 1.00 90.56 195 ALA A N 1
ATOM 1438 C CA . ALA A 1 195 ? 15.798 11.481 -15.471 1.00 90.56 195 ALA A CA 1
ATOM 1439 C C . ALA A 1 195 ? 14.541 10.589 -15.325 1.00 90.56 195 ALA A C 1
ATOM 1441 O O . ALA A 1 195 ? 13.855 10.322 -16.310 1.00 90.56 195 ALA A O 1
ATOM 1442 N N . VAL A 1 196 ? 14.162 10.192 -14.102 1.00 93.25 196 VAL A N 1
ATOM 1443 C CA . VAL A 1 196 ? 12.872 9.513 -13.853 1.00 93.25 196 VAL A CA 1
ATOM 1444 C C . VAL A 1 196 ? 11.698 10.466 -14.107 1.00 93.25 196 VAL A C 1
ATOM 1446 O O . VAL A 1 196 ? 10.725 10.087 -14.760 1.00 93.25 196 VAL A O 1
ATOM 1449 N N . ALA A 1 197 ? 11.811 11.723 -13.672 1.00 94.00 197 ALA A N 1
ATOM 1450 C CA . ALA A 1 197 ? 10.800 12.744 -13.933 1.00 94.00 197 ALA A CA 1
ATOM 1451 C C . ALA A 1 197 ? 10.645 13.034 -15.441 1.00 94.00 197 ALA A C 1
ATOM 1453 O O . ALA A 1 197 ? 9.522 13.195 -15.933 1.00 94.00 197 ALA A O 1
ATOM 1454 N N . ALA A 1 198 ? 11.751 13.034 -16.195 1.00 93.81 198 ALA A N 1
ATOM 1455 C CA . ALA A 1 198 ? 11.742 13.193 -17.649 1.00 93.81 198 ALA A CA 1
ATOM 1456 C C . ALA A 1 198 ? 11.006 12.041 -18.355 1.00 93.81 198 ALA A C 1
ATOM 1458 O O . ALA A 1 198 ? 10.171 12.294 -19.222 1.00 93.81 198 ALA A O 1
ATOM 1459 N N . LEU A 1 199 ? 11.232 10.789 -17.935 1.00 93.50 199 LEU A N 1
ATOM 1460 C CA . LEU A 1 199 ? 10.498 9.625 -18.449 1.00 93.50 199 LEU A CA 1
ATOM 1461 C C . LEU A 1 199 ? 8.984 9.772 -18.260 1.00 93.50 199 LEU A C 1
ATOM 1463 O O . LEU A 1 199 ? 8.218 9.586 -19.204 1.00 93.50 199 LEU A O 1
ATOM 1467 N N . ARG A 1 200 ? 8.535 10.144 -17.059 1.00 92.75 200 ARG A N 1
ATOM 1468 C CA . ARG A 1 200 ? 7.102 10.362 -16.804 1.00 92.75 200 ARG A CA 1
ATOM 1469 C C . ARG A 1 200 ? 6.537 11.471 -17.691 1.00 92.75 200 ARG A C 1
ATOM 1471 O O . ARG A 1 200 ? 5.488 11.293 -18.302 1.00 92.75 200 ARG A O 1
ATOM 1478 N N . SER A 1 201 ? 7.266 12.581 -17.818 1.00 93.62 201 SER A N 1
ATOM 1479 C CA . SER A 1 201 ? 6.874 13.731 -18.649 1.00 93.62 201 SER A CA 1
ATOM 1480 C C . SER A 1 201 ? 6.801 13.388 -20.140 1.00 93.62 201 SER A C 1
ATOM 1482 O O . SER A 1 201 ? 5.979 13.940 -20.865 1.00 93.62 201 SER A O 1
ATOM 1484 N N . ALA A 1 202 ? 7.621 12.439 -20.593 1.00 93.50 202 ALA A N 1
ATOM 1485 C CA . ALA A 1 202 ? 7.606 11.911 -21.953 1.00 93.50 202 ALA A CA 1
ATOM 1486 C C . ALA A 1 202 ? 6.492 10.868 -22.205 1.00 93.50 202 ALA A C 1
ATOM 1488 O O . ALA A 1 202 ? 6.431 10.291 -23.290 1.00 93.50 202 ALA A O 1
ATOM 1489 N N . GLY A 1 203 ? 5.608 10.618 -21.231 1.00 92.12 203 GLY A N 1
ATOM 1490 C CA . GLY A 1 203 ? 4.450 9.731 -21.379 1.00 92.12 203 GLY A CA 1
ATOM 1491 C C . GLY A 1 203 ? 4.743 8.247 -21.147 1.00 92.12 203 GLY A C 1
ATOM 1492 O O . GLY A 1 203 ? 3.905 7.403 -21.467 1.00 92.12 203 GLY A O 1
ATOM 1493 N N . TYR A 1 204 ? 5.907 7.900 -20.590 1.00 93.44 204 TYR A N 1
ATOM 1494 C CA . TYR A 1 204 ? 6.186 6.524 -20.180 1.00 93.44 204 TYR A CA 1
ATOM 1495 C C . TYR A 1 204 ? 5.391 6.161 -18.924 1.00 93.44 204 TYR A C 1
ATOM 1497 O O . TYR A 1 204 ? 5.276 6.949 -17.983 1.00 93.44 204 TYR A O 1
ATOM 1505 N N . THR A 1 205 ? 4.906 4.920 -18.864 1.00 94.44 205 THR A N 1
ATOM 1506 C CA . THR A 1 205 ? 4.390 4.358 -17.613 1.00 94.44 205 THR A CA 1
ATOM 1507 C C . THR A 1 205 ? 5.580 3.904 -16.780 1.00 94.44 205 THR A C 1
ATOM 1509 O O . THR A 1 205 ? 6.181 2.869 -17.063 1.00 94.44 205 THR A O 1
ATOM 1512 N N . VAL A 1 206 ? 5.947 4.690 -15.770 1.00 94.62 206 VAL A N 1
ATOM 1513 C CA . VAL A 1 206 ? 7.107 4.412 -14.915 1.00 94.62 206 VAL A CA 1
ATOM 1514 C C . VAL A 1 206 ? 6.665 3.782 -13.601 1.00 94.62 206 VAL A C 1
ATOM 1516 O O . VAL A 1 206 ? 5.755 4.273 -12.937 1.00 94.62 206 VAL A O 1
ATOM 1519 N N . ARG A 1 207 ? 7.350 2.711 -13.200 1.00 95.81 207 ARG A N 1
ATOM 1520 C CA . ARG A 1 207 ? 7.229 2.107 -11.869 1.00 95.81 207 ARG A CA 1
ATOM 1521 C C . ARG A 1 207 ? 8.603 1.988 -11.240 1.00 95.81 207 ARG A C 1
ATOM 1523 O O . ARG A 1 207 ? 9.535 1.527 -11.897 1.00 95.81 207 ARG A O 1
ATOM 1530 N N . GLN A 1 208 ? 8.715 2.369 -9.969 1.00 96.38 208 GLN A N 1
ATOM 1531 C CA . GLN A 1 208 ? 9.974 2.257 -9.238 1.00 96.38 208 GLN A CA 1
ATOM 1532 C C . GLN A 1 208 ? 9.953 1.098 -8.244 1.00 96.38 208 GLN A C 1
ATOM 1534 O O . GLN A 1 208 ? 9.113 1.035 -7.344 1.00 96.38 208 GLN A O 1
ATOM 1539 N N . CYS A 1 209 ? 10.905 0.181 -8.393 1.00 95.81 209 CYS A N 1
ATOM 1540 C CA . CYS A 1 209 ? 11.121 -0.931 -7.480 1.00 95.81 209 CYS A CA 1
ATOM 1541 C C . CYS A 1 209 ? 12.347 -0.656 -6.614 1.00 95.81 209 CYS A C 1
ATOM 1543 O O . CYS A 1 209 ? 13.441 -0.412 -7.115 1.00 95.81 209 CYS A O 1
ATOM 1545 N N . GLN A 1 210 ? 12.188 -0.762 -5.299 1.00 94.88 210 GLN A N 1
ATOM 1546 C CA . GLN A 1 210 ? 13.304 -0.571 -4.375 1.00 94.88 210 GLN A CA 1
ATOM 1547 C C . GLN A 1 210 ? 14.080 -1.857 -4.069 1.00 94.88 210 GLN A C 1
ATOM 1549 O O . GLN A 1 210 ? 14.943 -1.845 -3.192 1.00 94.88 210 GLN A O 1
ATOM 1554 N N . GLY A 1 211 ? 13.762 -2.972 -4.732 1.00 93.75 211 GLY A N 1
ATOM 1555 C CA . GLY A 1 211 ? 14.416 -4.264 -4.522 1.00 93.75 211 GLY A CA 1
ATOM 1556 C C . GLY A 1 211 ? 14.217 -4.851 -3.113 1.00 93.75 211 GLY A C 1
ATOM 1557 O O . GLY A 1 211 ? 13.473 -4.299 -2.291 1.00 93.75 211 GLY A O 1
ATOM 1558 N N . PRO A 1 212 ? 14.881 -5.974 -2.797 1.00 95.00 212 PRO A N 1
ATOM 1559 C CA . PRO A 1 212 ? 14.747 -6.633 -1.506 1.00 95.00 212 PRO A CA 1
ATOM 1560 C C . PRO A 1 212 ? 15.417 -5.820 -0.396 1.00 95.00 212 PRO A C 1
ATOM 1562 O O . PRO A 1 212 ? 16.317 -5.021 -0.643 1.00 95.00 212 PRO A O 1
ATOM 1565 N N . SER A 1 213 ? 14.968 -6.001 0.840 1.00 93.50 213 SER A N 1
ATOM 1566 C CA . SER A 1 213 ? 15.624 -5.442 2.023 1.00 93.50 213 SER A CA 1
ATOM 1567 C C . SER A 1 213 ? 15.535 -6.447 3.157 1.00 93.50 213 SER A C 1
ATOM 1569 O O . SER A 1 213 ? 14.450 -6.652 3.706 1.00 93.50 213 SER A O 1
ATOM 1571 N N . ARG A 1 214 ? 16.668 -7.043 3.543 1.00 89.50 214 ARG A N 1
ATOM 1572 C CA . ARG A 1 214 ? 16.727 -7.951 4.704 1.00 89.50 214 ARG A CA 1
ATOM 1573 C C . ARG A 1 214 ? 16.266 -7.268 5.986 1.00 89.50 214 ARG A C 1
ATOM 1575 O O . ARG A 1 214 ? 15.467 -7.833 6.723 1.00 89.50 214 ARG A O 1
ATOM 1582 N N . THR A 1 215 ? 16.701 -6.028 6.209 1.00 90.75 215 THR A N 1
ATOM 1583 C CA . THR A 1 215 ? 16.355 -5.245 7.406 1.00 90.75 215 THR A CA 1
ATOM 1584 C C . THR A 1 215 ? 14.853 -4.994 7.529 1.00 90.75 215 THR A C 1
ATOM 1586 O O . THR A 1 215 ? 14.314 -5.044 8.631 1.00 90.75 215 THR A O 1
ATOM 1589 N N . MET A 1 216 ? 14.158 -4.737 6.415 1.00 90.75 216 MET A N 1
ATOM 1590 C CA . MET A 1 216 ? 12.703 -4.536 6.420 1.00 90.75 216 MET A CA 1
ATOM 1591 C C . MET A 1 216 ? 11.904 -5.822 6.170 1.00 90.75 216 MET A C 1
ATOM 1593 O O . MET A 1 216 ? 10.677 -5.783 6.185 1.00 90.75 216 MET A O 1
ATOM 1597 N N . GLY A 1 217 ? 12.570 -6.951 5.913 1.00 93.06 217 GLY A N 1
ATOM 1598 C CA . GLY A 1 217 ? 11.911 -8.191 5.503 1.00 93.06 217 GLY A CA 1
ATOM 1599 C C . GLY A 1 217 ? 11.183 -8.079 4.159 1.00 93.06 217 GLY A C 1
ATOM 1600 O O . GLY A 1 217 ? 10.207 -8.792 3.940 1.00 93.06 217 GLY A O 1
ATOM 1601 N N . ARG A 1 218 ? 11.622 -7.176 3.270 1.00 94.62 218 ARG A N 1
ATOM 1602 C CA . ARG A 1 218 ? 11.017 -6.982 1.946 1.00 94.62 218 ARG A CA 1
ATOM 1603 C C . ARG A 1 218 ? 11.605 -7.981 0.946 1.00 94.62 218 ARG A C 1
ATOM 1605 O O . ARG A 1 218 ? 12.817 -7.930 0.716 1.00 94.62 218 ARG A O 1
ATOM 1612 N N . PRO A 1 219 ? 10.797 -8.864 0.335 1.00 94.12 219 PRO A N 1
ATOM 1613 C CA . PRO A 1 219 ? 11.294 -9.840 -0.627 1.00 94.12 219 PRO A CA 1
ATOM 1614 C C . PRO A 1 219 ? 11.485 -9.225 -2.020 1.00 94.12 219 PRO A C 1
ATOM 1616 O O . PRO A 1 219 ? 10.917 -8.184 -2.348 1.00 94.12 219 PRO A O 1
ATOM 1619 N N . CYS A 1 220 ? 12.245 -9.917 -2.870 1.00 95.25 220 CYS A N 1
ATOM 1620 C CA . CYS A 1 220 ? 12.271 -9.678 -4.311 1.00 95.25 220 CYS A CA 1
ATOM 1621 C C . CYS A 1 220 ? 11.930 -10.985 -5.041 1.00 95.25 220 CYS A C 1
ATOM 1623 O O . CYS A 1 220 ? 12.760 -11.896 -5.027 1.00 95.25 220 CYS A O 1
ATOM 1625 N N . PRO A 1 221 ? 10.758 -11.085 -5.697 1.00 95.25 221 PRO A N 1
ATOM 1626 C CA . PRO A 1 221 ? 10.346 -12.289 -6.427 1.00 95.25 221 PRO A CA 1
ATOM 1627 C C . PRO A 1 221 ? 11.350 -12.731 -7.500 1.00 95.25 221 PRO A C 1
ATOM 1629 O O . PRO A 1 221 ? 11.580 -13.919 -7.704 1.00 95.25 221 PRO A O 1
ATOM 1632 N N . LEU A 1 222 ? 12.037 -11.776 -8.134 1.00 95.44 222 LEU A N 1
ATOM 1633 C CA . LEU A 1 222 ? 13.075 -12.088 -9.116 1.00 95.44 222 LEU A CA 1
ATOM 1634 C C . LEU A 1 222 ? 14.216 -12.920 -8.508 1.00 95.44 222 LEU A C 1
ATOM 1636 O O . LEU A 1 222 ? 14.737 -13.830 -9.150 1.00 95.44 222 LEU A O 1
ATOM 1640 N N . VAL A 1 223 ? 14.578 -12.624 -7.259 1.00 95.19 223 VAL A N 1
ATOM 1641 C CA . VAL A 1 223 ? 15.633 -13.325 -6.521 1.00 95.19 223 VAL A CA 1
ATOM 1642 C C . VAL A 1 223 ? 15.097 -14.619 -5.912 1.00 95.19 223 VAL A C 1
ATOM 1644 O O . VAL A 1 223 ? 15.750 -15.654 -6.010 1.00 95.19 223 VAL A O 1
ATOM 1647 N N . THR A 1 224 ? 13.908 -14.584 -5.302 1.00 94.19 224 THR A N 1
ATOM 1648 C CA . THR A 1 224 ? 13.382 -15.712 -4.517 1.00 94.19 224 THR A CA 1
ATOM 1649 C C . THR A 1 224 ? 12.719 -16.799 -5.358 1.00 94.19 224 THR A C 1
ATOM 1651 O O . THR A 1 224 ? 12.830 -17.970 -5.011 1.00 94.19 224 THR A O 1
ATOM 1654 N N . SER A 1 225 ? 12.035 -16.443 -6.447 1.00 93.31 225 SER A N 1
ATOM 1655 C CA . SER A 1 225 ? 11.305 -17.384 -7.311 1.00 93.31 225 SER A CA 1
ATOM 1656 C C . SER A 1 225 ? 11.756 -17.358 -8.771 1.00 93.31 225 SER A C 1
ATOM 1658 O O . SER A 1 225 ? 11.175 -18.061 -9.596 1.00 93.31 225 SER A O 1
ATOM 1660 N N . GLY A 1 226 ? 12.750 -16.534 -9.124 1.00 94.38 226 GLY A N 1
ATOM 1661 C CA . GLY A 1 226 ? 13.206 -16.380 -10.511 1.00 94.38 226 GLY A CA 1
ATOM 1662 C C . GLY A 1 226 ? 12.168 -15.735 -11.434 1.00 94.38 226 GLY A C 1
ATOM 1663 O O . GLY A 1 226 ? 12.352 -15.721 -12.646 1.00 94.38 226 GLY A O 1
ATOM 1664 N N . THR A 1 227 ? 11.071 -15.217 -10.880 1.00 92.44 227 THR A N 1
ATOM 1665 C CA . THR A 1 227 ? 9.923 -14.703 -11.628 1.00 92.44 227 THR A CA 1
ATOM 1666 C C . THR A 1 227 ? 9.460 -13.395 -11.010 1.00 92.44 227 THR A C 1
ATOM 1668 O O . THR A 1 227 ? 9.228 -13.299 -9.809 1.00 92.44 227 THR A O 1
ATOM 1671 N N . CYS A 1 228 ? 9.328 -12.356 -11.830 1.00 94.00 228 CYS A N 1
ATOM 1672 C CA . CYS A 1 228 ? 8.853 -11.050 -11.394 1.00 94.00 228 CYS A CA 1
ATOM 1673 C C . CYS A 1 228 ? 8.010 -10.435 -12.503 1.00 94.00 228 CYS A C 1
ATOM 1675 O O . CYS A 1 228 ? 8.547 -10.053 -13.540 1.00 94.00 228 CYS A O 1
ATOM 1677 N N . ARG A 1 229 ? 6.697 -10.324 -12.272 1.00 90.00 229 ARG A N 1
ATOM 1678 C CA . ARG A 1 229 ? 5.747 -9.763 -13.242 1.00 90.00 229 ARG A CA 1
ATOM 1679 C C . ARG A 1 229 ? 6.155 -8.361 -13.696 1.00 90.00 229 ARG A C 1
ATOM 1681 O O . ARG A 1 229 ? 6.132 -8.069 -14.882 1.00 90.00 229 ARG A O 1
ATOM 1688 N N . LEU A 1 230 ? 6.597 -7.530 -12.751 1.00 93.31 230 LEU A N 1
ATOM 1689 C CA . LEU A 1 230 ? 7.036 -6.164 -13.025 1.00 93.31 230 LEU A CA 1
ATOM 1690 C C . LEU A 1 230 ? 8.203 -6.120 -14.023 1.00 93.31 230 LEU A C 1
ATOM 1692 O O . LEU A 1 230 ? 8.159 -5.334 -14.960 1.00 93.31 230 LEU A O 1
ATOM 1696 N N . ALA A 1 231 ? 9.208 -6.985 -13.850 1.00 94.81 231 ALA A N 1
ATOM 1697 C CA . ALA A 1 231 ? 10.360 -7.058 -14.748 1.00 94.81 231 ALA A CA 1
ATOM 1698 C C . ALA A 1 231 ? 10.020 -7.734 -16.085 1.00 94.81 231 ALA A C 1
ATOM 1700 O O . ALA A 1 231 ? 10.432 -7.249 -17.131 1.00 94.81 231 ALA A O 1
ATOM 1701 N N . ALA A 1 232 ? 9.258 -8.830 -16.057 1.00 91.88 232 ALA A N 1
ATOM 1702 C CA . ALA A 1 232 ? 8.922 -9.607 -17.251 1.00 91.88 232 ALA A CA 1
ATOM 1703 C C . ALA A 1 232 ? 8.040 -8.835 -18.247 1.00 91.88 232 ALA A C 1
ATOM 1705 O O . ALA A 1 232 ? 8.118 -9.063 -19.448 1.00 91.88 232 ALA A O 1
ATOM 1706 N N . GLU A 1 233 ? 7.192 -7.936 -17.746 1.00 91.69 233 GLU A N 1
ATOM 1707 C CA . GLU A 1 233 ? 6.261 -7.137 -18.549 1.00 91.69 233 GLU A CA 1
ATOM 1708 C C . GLU A 1 233 ? 6.786 -5.727 -18.884 1.00 91.69 233 GLU A C 1
ATOM 1710 O O . GLU A 1 233 ? 6.050 -4.946 -19.491 1.00 91.69 233 GLU A O 1
ATOM 1715 N N . ALA A 1 234 ? 8.002 -5.374 -18.450 1.00 93.94 234 ALA A N 1
ATOM 1716 C CA . ALA A 1 234 ? 8.614 -4.078 -18.731 1.00 93.94 234 ALA A CA 1
ATOM 1717 C C . ALA A 1 234 ? 9.185 -4.033 -20.157 1.00 93.94 234 ALA A C 1
ATOM 1719 O O . ALA A 1 234 ? 9.859 -4.966 -20.589 1.00 93.94 234 ALA A O 1
ATOM 1720 N N . ASP A 1 235 ? 8.992 -2.913 -20.856 1.00 92.81 235 ASP A N 1
ATOM 1721 C CA . ASP A 1 235 ? 9.625 -2.664 -22.158 1.00 92.81 235 ASP A CA 1
ATOM 1722 C C . ASP A 1 235 ? 11.092 -2.237 -21.997 1.00 92.81 235 ASP A C 1
ATOM 1724 O O . ASP A 1 235 ? 11.928 -2.471 -22.871 1.00 92.81 235 ASP A O 1
ATOM 1728 N N . LEU A 1 236 ? 11.405 -1.596 -20.868 1.00 93.25 236 LEU A N 1
ATOM 1729 C CA . LEU A 1 236 ? 12.745 -1.166 -20.490 1.00 93.25 236 LEU A CA 1
ATOM 1730 C C . LEU A 1 236 ? 12.938 -1.323 -18.981 1.00 93.25 236 LEU A C 1
ATOM 1732 O O . LEU A 1 236 ? 12.059 -0.977 -18.192 1.00 93.25 236 LEU A O 1
ATOM 1736 N N . ILE A 1 237 ? 14.115 -1.802 -18.583 1.00 95.44 237 ILE A N 1
ATOM 1737 C CA . ILE A 1 237 ? 14.526 -1.892 -17.182 1.00 95.44 237 ILE A CA 1
ATOM 1738 C C . ILE A 1 237 ? 15.777 -1.046 -17.003 1.00 95.44 237 ILE A C 1
ATOM 1740 O O . ILE A 1 237 ? 16.777 -1.273 -17.681 1.00 95.44 237 ILE A O 1
ATOM 1744 N N . ILE A 1 238 ? 15.724 -0.090 -16.085 1.00 94.44 238 ILE A N 1
ATOM 1745 C CA . ILE A 1 238 ? 16.849 0.762 -15.721 1.00 94.44 238 ILE A CA 1
ATOM 1746 C C . ILE A 1 238 ? 17.212 0.465 -14.273 1.00 94.44 238 ILE A C 1
ATOM 1748 O O . ILE A 1 238 ? 16.434 0.750 -13.364 1.00 94.44 238 ILE A O 1
ATOM 1752 N N . SER A 1 239 ? 18.396 -0.101 -14.055 1.00 92.38 239 SER A N 1
ATOM 1753 C CA . SER A 1 239 ? 18.874 -0.398 -12.706 1.00 92.38 239 SER A CA 1
ATOM 1754 C C . SER A 1 239 ? 19.820 0.698 -12.227 1.00 92.38 239 SER A C 1
ATOM 1756 O O . SER A 1 239 ? 20.911 0.871 -12.764 1.00 92.38 239 SER A O 1
ATOM 1758 N N . LEU A 1 240 ? 19.381 1.438 -11.213 1.00 91.56 240 LEU A N 1
ATOM 1759 C CA . LEU A 1 240 ? 20.148 2.424 -10.444 1.00 91.56 240 LEU A CA 1
ATOM 1760 C C . LEU A 1 240 ? 20.474 1.884 -9.041 1.00 91.56 240 LEU A C 1
ATOM 1762 O O . LEU A 1 240 ? 20.746 2.645 -8.110 1.00 91.56 240 LEU A O 1
ATOM 1766 N N . LEU A 1 241 ? 20.373 0.565 -8.860 1.00 90.25 241 LEU A N 1
ATOM 1767 C CA . LEU A 1 241 ? 20.683 -0.088 -7.600 1.00 90.25 241 LEU A CA 1
ATOM 1768 C C . LEU A 1 241 ? 22.200 -0.038 -7.341 1.00 90.25 241 LEU A C 1
ATOM 1770 O O . LEU A 1 241 ? 22.979 -0.323 -8.252 1.00 90.25 241 LEU A O 1
ATOM 1774 N N . PRO A 1 242 ? 22.637 0.297 -6.113 1.00 87.38 242 PRO A N 1
ATOM 1775 C CA . PRO A 1 242 ? 24.055 0.347 -5.782 1.00 87.38 242 PRO A CA 1
ATOM 1776 C C . PRO A 1 242 ? 24.677 -1.050 -5.834 1.00 87.38 242 PRO A C 1
ATOM 1778 O O . PRO A 1 242 ? 24.147 -2.005 -5.268 1.00 87.38 242 PRO A O 1
ATOM 1781 N N . ASP A 1 243 ? 25.841 -1.162 -6.463 1.00 81.62 243 ASP A N 1
ATOM 1782 C CA . ASP A 1 243 ? 26.609 -2.405 -6.552 1.00 81.62 243 ASP A CA 1
ATOM 1783 C C . ASP A 1 243 ? 27.306 -2.780 -5.235 1.00 81.62 243 ASP A C 1
ATOM 1785 O O . ASP A 1 243 ? 27.731 -3.918 -5.075 1.00 81.62 243 ASP A O 1
ATOM 1789 N N . THR A 1 244 ? 27.393 -1.863 -4.274 1.00 87.12 244 THR A N 1
ATOM 1790 C CA . THR A 1 244 ? 27.972 -2.095 -2.941 1.00 87.12 244 THR A CA 1
ATOM 1791 C C . THR A 1 244 ? 27.027 -2.810 -1.972 1.00 87.12 244 THR A C 1
ATOM 1793 O O . THR A 1 244 ? 27.454 -3.255 -0.907 1.00 87.12 244 THR A O 1
ATOM 1796 N N . ASP A 1 245 ? 25.747 -2.941 -2.323 1.00 88.56 245 ASP A N 1
ATOM 1797 C CA . ASP A 1 245 ? 24.724 -3.584 -1.503 1.00 88.56 245 ASP A CA 1
ATOM 1798 C C . ASP A 1 245 ? 24.472 -5.019 -1.991 1.00 88.56 245 ASP A C 1
ATOM 1800 O O . ASP A 1 245 ? 24.023 -5.241 -3.115 1.00 88.56 245 ASP A O 1
ATOM 1804 N N . ALA A 1 246 ? 24.717 -6.009 -1.128 1.00 91.19 246 ALA A N 1
ATOM 1805 C CA . ALA A 1 246 ? 24.540 -7.426 -1.451 1.00 91.19 246 ALA A CA 1
ATOM 1806 C C . ALA A 1 246 ? 23.098 -7.788 -1.863 1.00 91.19 246 ALA A C 1
ATOM 1808 O O . ALA A 1 246 ? 22.901 -8.671 -2.700 1.00 91.19 246 ALA A O 1
ATOM 1809 N N . ASP A 1 247 ? 22.082 -7.113 -1.309 1.00 92.56 247 ASP A N 1
ATOM 1810 C CA . ASP A 1 247 ? 20.685 -7.311 -1.716 1.00 92.56 247 ASP A CA 1
ATOM 1811 C C . ASP A 1 247 ? 20.453 -6.792 -3.144 1.00 92.56 247 ASP A C 1
ATOM 1813 O O . ASP A 1 247 ? 19.705 -7.398 -3.911 1.00 92.56 247 ASP A O 1
ATOM 1817 N N . CYS A 1 248 ? 21.120 -5.700 -3.521 1.00 92.94 248 CYS A N 1
ATOM 1818 C CA . CYS A 1 248 ? 21.061 -5.129 -4.865 1.00 92.94 248 CYS A CA 1
ATOM 1819 C C . CYS A 1 248 ? 21.835 -5.972 -5.885 1.00 92.94 248 CYS A C 1
ATOM 1821 O O . CYS A 1 248 ? 21.328 -6.236 -6.977 1.00 92.94 248 CYS A O 1
ATOM 1823 N N . GLN A 1 249 ? 23.022 -6.459 -5.517 1.00 92.44 249 GLN A N 1
ATOM 1824 C CA . GLN A 1 249 ? 23.817 -7.356 -6.358 1.00 92.44 249 GLN A CA 1
ATOM 1825 C C . GLN A 1 249 ? 23.031 -8.610 -6.752 1.00 92.44 249 GLN A C 1
ATOM 1827 O O . GLN A 1 249 ? 23.033 -8.986 -7.924 1.00 92.44 249 GLN A O 1
ATOM 1832 N N . ALA A 1 250 ? 22.293 -9.208 -5.810 1.00 93.81 250 ALA A N 1
ATOM 1833 C CA . ALA A 1 250 ? 21.458 -10.377 -6.083 1.00 93.81 250 ALA A CA 1
ATOM 1834 C C . ALA A 1 250 ? 20.367 -10.097 -7.135 1.00 93.81 250 ALA A C 1
ATOM 1836 O O . ALA A 1 250 ? 20.054 -10.964 -7.951 1.00 93.81 250 ALA A O 1
ATOM 1837 N N . VAL A 1 251 ? 19.798 -8.885 -7.150 1.00 95.06 251 VAL A N 1
ATOM 1838 C CA . VAL A 1 251 ? 18.821 -8.467 -8.170 1.00 95.06 251 VAL A CA 1
ATOM 1839 C C . VAL A 1 251 ? 19.492 -8.331 -9.535 1.00 95.06 251 VAL A C 1
ATOM 1841 O O . VAL A 1 251 ? 19.017 -8.911 -10.511 1.00 95.06 251 VAL A O 1
ATOM 1844 N N . ILE A 1 252 ? 20.628 -7.631 -9.598 1.00 92.62 252 ILE A N 1
ATOM 1845 C CA . ILE A 1 252 ? 21.392 -7.425 -10.838 1.00 92.62 252 ILE A CA 1
ATOM 1846 C C . ILE A 1 252 ? 21.822 -8.771 -11.443 1.00 92.62 252 ILE A C 1
ATOM 1848 O O . ILE A 1 252 ? 21.686 -8.991 -12.649 1.00 92.62 252 ILE A O 1
ATOM 1852 N N . GLU A 1 253 ? 22.305 -9.701 -10.618 1.00 93.12 253 GLU A N 1
ATOM 1853 C CA . GLU A 1 253 ? 22.661 -11.053 -11.052 1.00 93.12 253 GLU A CA 1
ATOM 1854 C C . GLU A 1 253 ? 21.441 -11.828 -11.566 1.00 93.12 253 GLU A C 1
ATOM 1856 O O . GLU A 1 253 ? 21.511 -12.467 -12.620 1.00 93.12 253 GLU A O 1
ATOM 1861 N N . ALA A 1 254 ? 20.296 -11.721 -10.884 1.00 95.12 254 ALA A N 1
ATOM 1862 C CA . ALA A 1 254 ? 19.065 -12.360 -11.329 1.00 95.12 254 ALA A CA 1
ATOM 1863 C C . ALA A 1 254 ? 18.599 -11.833 -12.699 1.00 95.12 254 ALA A C 1
ATOM 1865 O O . ALA A 1 254 ? 18.210 -12.640 -13.546 1.00 95.12 254 ALA A O 1
ATOM 1866 N N . HIS A 1 255 ? 18.707 -10.524 -12.963 1.00 95.25 255 HIS A N 1
ATOM 1867 C CA . HIS A 1 255 ? 18.443 -9.953 -14.291 1.00 95.25 255 HIS A CA 1
ATOM 1868 C C . HIS A 1 255 ? 19.359 -10.538 -15.367 1.00 95.25 255 HIS A C 1
ATOM 1870 O O . HIS A 1 255 ? 18.867 -10.965 -16.412 1.00 95.25 255 HIS A O 1
ATOM 1876 N N . ARG A 1 256 ? 20.672 -10.611 -15.103 1.00 91.62 256 ARG A N 1
ATOM 1877 C CA . ARG A 1 256 ? 21.647 -11.188 -16.045 1.00 91.62 256 ARG A CA 1
ATOM 1878 C C . ARG A 1 256 ? 21.323 -12.644 -16.367 1.00 91.62 256 ARG A C 1
ATOM 1880 O O . ARG A 1 256 ? 21.296 -13.014 -17.537 1.00 91.62 256 ARG A O 1
ATOM 1887 N N . ARG A 1 257 ? 21.023 -13.452 -15.346 1.00 92.75 257 ARG A N 1
ATOM 1888 C CA . ARG A 1 257 ? 20.662 -14.870 -15.504 1.00 92.75 257 ARG A CA 1
ATOM 1889 C C . ARG A 1 257 ? 19.408 -15.066 -16.357 1.00 92.75 257 ARG A C 1
ATOM 1891 O O . ARG A 1 257 ? 19.331 -16.031 -17.107 1.00 92.75 257 ARG A O 1
ATOM 1898 N N . LEU A 1 258 ? 18.434 -14.167 -16.235 1.00 89.44 258 LEU A N 1
ATOM 1899 C CA . LEU A 1 258 ? 17.166 -14.221 -16.969 1.00 89.44 258 LEU A CA 1
ATOM 1900 C C . LEU A 1 258 ? 17.232 -13.528 -18.339 1.00 89.44 258 LEU A C 1
ATOM 1902 O O . LEU A 1 258 ? 16.231 -13.473 -19.045 1.00 89.44 258 LEU A O 1
ATOM 1906 N N . GLY A 1 259 ? 18.399 -13.001 -18.728 1.00 86.44 259 GLY A N 1
ATOM 1907 C CA . GLY A 1 259 ? 18.592 -12.334 -20.017 1.00 86.44 259 GLY A CA 1
ATOM 1908 C C . GLY A 1 259 ? 17.877 -10.985 -20.136 1.00 86.44 259 GLY A C 1
ATOM 1909 O O . GLY A 1 259 ? 17.722 -10.471 -21.245 1.00 86.44 259 GLY A O 1
ATOM 1910 N N . HIS A 1 260 ? 17.445 -10.394 -19.018 1.00 88.25 260 HIS A N 1
ATOM 1911 C CA . HIS A 1 260 ? 16.866 -9.057 -19.011 1.00 88.25 260 HIS A CA 1
ATOM 1912 C C . HIS A 1 260 ? 17.934 -8.031 -19.410 1.00 88.25 260 HIS A C 1
ATOM 1914 O O . HIS A 1 260 ? 19.023 -7.992 -18.832 1.00 88.25 260 HIS A O 1
ATOM 1920 N N . ARG A 1 261 ? 17.623 -7.172 -20.385 1.00 80.69 261 ARG A N 1
ATOM 1921 C CA . ARG A 1 261 ? 18.514 -6.073 -20.771 1.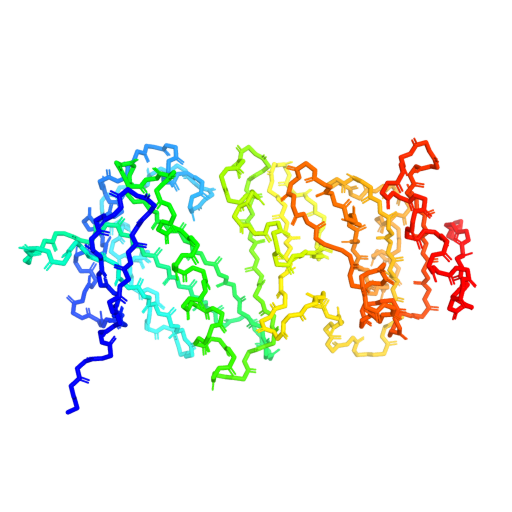00 80.69 261 ARG A CA 1
ATOM 1922 C C . ARG A 1 261 ? 18.328 -4.910 -19.804 1.00 80.69 261 ARG A C 1
ATOM 1924 O O . ARG A 1 261 ? 17.285 -4.264 -19.814 1.00 80.69 261 ARG A O 1
ATOM 1931 N N . LEU A 1 262 ? 19.349 -4.651 -18.992 1.00 83.38 262 LEU A N 1
ATOM 1932 C CA . LEU A 1 262 ? 19.437 -3.433 -18.192 1.00 83.38 262 LEU A CA 1
ATOM 1933 C C . LEU A 1 262 ? 19.913 -2.306 -19.110 1.00 83.38 262 LEU A C 1
ATOM 1935 O O . LEU A 1 262 ? 21.033 -2.350 -19.619 1.00 83.38 262 LEU A O 1
ATOM 1939 N N . GLY A 1 263 ? 19.032 -1.353 -19.390 1.00 70.38 263 GLY A N 1
ATOM 1940 C CA . GLY A 1 263 ? 19.348 -0.194 -20.212 1.00 70.38 263 GLY A CA 1
ATOM 1941 C C . GLY A 1 263 ? 20.055 0.899 -19.407 1.00 70.38 263 GLY A C 1
ATOM 1942 O O . GLY A 1 263 ? 19.863 0.983 -18.189 1.00 70.38 263 GLY A O 1
ATOM 1943 N N . PRO A 1 264 ? 20.853 1.756 -20.069 1.00 65.81 264 PRO A N 1
ATOM 1944 C CA . PRO A 1 264 ? 21.259 3.022 -19.470 1.00 65.81 264 PRO A CA 1
ATOM 1945 C C . PRO A 1 264 ? 20.019 3.901 -19.224 1.00 65.81 264 PRO A C 1
ATOM 1947 O O . PRO A 1 264 ? 18.974 3.693 -19.850 1.00 65.81 264 PRO A O 1
ATOM 1950 N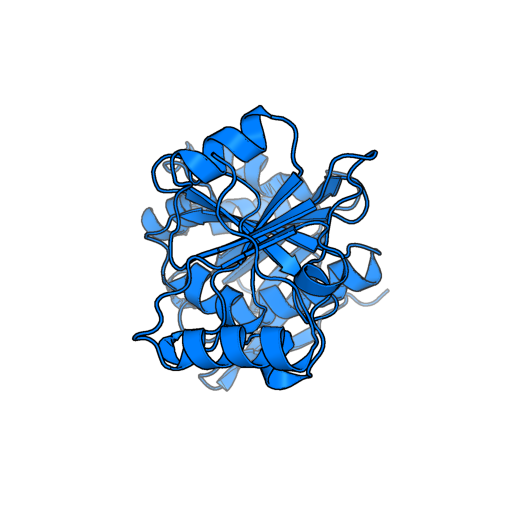 N . MET A 1 265 ? 20.125 4.898 -18.337 1.00 60.78 265 MET A N 1
ATOM 1951 C CA . MET A 1 265 ? 19.123 5.971 -18.319 1.00 60.78 265 MET A CA 1
ATOM 1952 C C . MET A 1 265 ? 19.058 6.590 -19.725 1.00 60.78 265 MET A C 1
ATOM 1954 O O . MET A 1 265 ? 20.120 6.866 -20.286 1.00 60.78 265 MET A O 1
ATOM 1958 N N . PRO A 1 266 ? 17.866 6.792 -20.309 1.00 57.47 266 PRO A N 1
ATOM 1959 C CA . PRO A 1 266 ? 17.752 7.606 -21.510 1.00 57.47 266 PRO A CA 1
ATOM 1960 C C . PRO A 1 266 ? 18.243 9.028 -21.206 1.00 57.47 266 PRO A C 1
ATOM 1962 O O . PRO A 1 266 ? 17.963 9.545 -20.121 1.00 57.47 266 PRO A O 1
ATOM 1965 N N . GLU A 1 267 ? 19.013 9.593 -22.141 1.00 47.53 267 GLU A N 1
ATOM 1966 C CA . GLU A 1 267 ? 19.498 10.983 -22.101 1.00 47.53 267 GLU A CA 1
ATOM 1967 C C . GLU A 1 267 ? 18.353 11.999 -22.187 1.00 47.53 267 GLU A C 1
ATOM 1969 O O . GLU A 1 267 ? 17.376 11.737 -22.932 1.00 47.53 267 GLU A O 1
#